Protein 1VPK (pdb70)

Radius of gyration: 24.63 Å; Cα contacts (8 Å, |Δi|>4): 925; chains: 1; bounding box: 56×62×60 Å

Solvent-accessible surface area: 17452 Å² total; per-residue (Å²): 188,5,140,2,22,0,64,11,112,30,1,70,53,10,0,29,7,0,15,107,0,22,17,76,151,69,79,106,87,24,4,23,0,0,4,4,33,0,50,118,49,59,1,47,0,4,0,6,30,91,58,1,4,0,62,0,47,4,83,29,85,113,41,62,28,112,14,84,14,0,0,36,1,94,62,0,40,156,5,2,119,99,15,78,61,150,73,0,97,3,34,66,117,74,124,16,0,13,0,32,1,56,112,39,71,58,147,18,105,38,57,94,7,126,132,6,49,120,20,68,60,7,126,103,51,43,77,11,106,5,70,8,82,42,0,51,64,0,0,51,25,0,23,33,0,2,4,148,76,134,172,66,144,51,16,14,0,0,33,0,12,1,72,132,64,54,0,56,0,0,0,12,21,52,126,14,6,0,10,0,45,44,144,15,153,8,80,96,118,18,53,8,3,0,9,10,72,0,0,89,0,0,37,16,2,8,88,52,31,147,46,108,50,1,39,0,54,32,31,43,106,58,0,1,1,14,16,133,30,5,60,0,7,0,139,34,23,132,27,157,14,53,86,11,106,195,50,26,39,158,108,82,80,1,38,0,32,2,25,45,121,49,0,75,67,0,0,92,110,0,37,109,22,1,78,118,50,48,86,26,0,57,0,26,2,71,97,100,29,0,84,0,9,3,119,7,134,132,154,24,125,34,75,24,106,9,135,8,135,19,100,45,111,91,24,69,0,2,0,33,4,48,34,0,15,27,2,0,129,42,5,125,37,147,61,0,24,0,17,1,43,69,36,112,20,20,0,36,0,19,7,55,132,87,106,23,16,34,2,1,0,59,24,59,123,75,153

Nearest PDB structures (foldseek):
  1vpk-assembly1_A-2  TM=1.003E+00  e=1.148E-76  Thermotoga maritima MSB8
  6fvl-assembly1_B  TM=9.306E-01  e=2.233E-39  Escherichia coli K-12
  6fvl-assembly2_D  TM=9.247E-01  e=2.158E-38  Escherichia coli K-12
  4n96-assembly1_A  TM=9.242E-01  e=9.287E-37  Escherichia coli K-12
  4n94-assembly1_A  TM=9.274E-01  e=2.015E-36  Escherichia coli K-12

Organism: Thermotoga maritima (strain ATCC 43589 / DSM 3109 / JCM 10099 / NBRC 100826 / MSB8) (NCBI:txid243274)

Structure (mmCIF, N/CA/C/O backbone):
data_1VPK
#
_entry.id   1VPK
#
_cell.length_a   91.702
_cell.length_b   91.702
_cell.length_c   111.463
_cell.angle_alpha   90.00
_cell.angle_beta   90.00
_cell.angle_gamma   90.00
#
_symmetry.space_group_name_H-M   'P 42 21 2'
#
loop_
_entity.id
_entity.type
_entity.pdbx_description
1 polymer 'DNA polymerase III, beta subunit'
2 water water
#
loop_
_atom_site.group_PDB
_atom_site.id
_atom_site.type_symbol
_atom_site.label_atom_id
_atom_site.label_alt_id
_atom_site.label_comp_id
_atom_site.label_asym_id
_atom_site.label_entity_id
_atom_site.label_seq_id
_atom_site.pdbx_PDB_ins_code
_atom_site.Cartn_x
_atom_site.Cartn_y
_atom_site.Cartn_z
_atom_site.occupancy
_atom_site.B_iso_or_equiv
_atom_site.auth_seq_id
_atom_site.auth_comp_id
_atom_site.auth_asym_id
_atom_site.auth_atom_id
_atom_site.pdbx_PDB_model_num
ATOM 1 N N . HIS A 1 12 ? 75.481 54.728 35.033 1.00 68.50 0 HIS A N 1
ATOM 2 C CA . HIS A 1 12 ? 76.166 53.395 34.966 1.00 68.30 0 HIS A CA 1
ATOM 3 C C . HIS A 1 12 ? 75.153 52.259 34.715 1.00 66.69 0 HIS A C 1
ATOM 4 O O . HIS A 1 12 ? 74.247 52.000 35.527 1.00 67.13 0 HIS A O 1
ATOM 11 N N . MET A 1 13 ? 75.257 51.690 33.523 1.00 64.02 1 MET A N 1
ATOM 12 C CA . MET A 1 13 ? 74.868 50.332 33.234 1.00 61.77 1 MET A CA 1
ATOM 13 C C . MET A 1 13 ? 75.811 49.877 32.135 1.00 58.68 1 MET A C 1
ATOM 14 O O . MET A 1 13 ? 75.955 50.542 31.107 1.00 56.85 1 MET A O 1
ATOM 19 N N . LYS A 1 14 ? 76.456 48.746 32.357 1.00 55.38 2 LYS A N 1
ATOM 20 C CA . LYS A 1 14 ? 77.303 48.120 31.362 1.00 54.58 2 LYS A CA 1
ATOM 21 C C . LYS A 1 14 ? 77.037 46.605 31.406 1.00 52.57 2 LYS A C 1
ATOM 22 O O . LYS A 1 14 ? 76.914 46.039 32.469 1.00 50.96 2 LYS A O 1
ATOM 28 N N . VAL A 1 15 ? 76.876 45.994 30.237 1.00 50.36 3 VAL A N 1
ATOM 29 C CA . VAL A 1 15 ? 76.751 44.563 30.123 1.00 49.58 3 VAL A CA 1
ATOM 30 C C . VAL A 1 15 ? 77.663 44.035 29.008 1.00 48.80 3 VAL A C 1
ATOM 31 O O . VAL A 1 15 ? 77.660 44.558 27.887 1.00 48.80 3 VAL A O 1
ATOM 35 N N . THR A 1 16 ? 78.428 43.008 29.318 1.00 48.24 4 THR A N 1
ATOM 36 C CA . THR A 1 16 ? 79.123 42.216 28.296 1.00 48.83 4 THR A CA 1
ATOM 37 C C . THR A 1 16 ? 78.485 40.838 28.215 1.00 48.70 4 THR A C 1
ATOM 38 O O . THR A 1 16 ? 78.362 40.136 29.220 1.00 47.16 4 THR A O 1
ATOM 42 N N . VAL A 1 17 ? 78.038 40.470 27.012 1.00 48.81 5 VAL A N 1
ATOM 43 C CA . VAL A 1 17 ? 77.310 39.200 26.802 1.00 49.07 5 VAL A CA 1
ATOM 44 C C . VAL A 1 17 ? 77.696 38.609 25.425 1.00 49.14 5 VAL A C 1
ATOM 45 O O . VAL A 1 17 ? 78.023 39.349 24.503 1.00 49.32 5 VAL A O 1
ATOM 49 N N . THR A 1 18 ? 77.651 37.299 25.270 1.00 48.48 6 THR A N 1
ATOM 50 C CA . THR A 1 18 ? 77.910 36.726 23.970 1.00 48.58 6 THR A CA 1
ATOM 51 C C . THR A 1 18 ? 76.735 37.082 23.123 1.00 49.15 6 THR A C 1
ATOM 52 O O . THR A 1 18 ? 75.609 37.217 23.617 1.00 48.75 6 THR A O 1
ATOM 56 N N . THR A 1 19 ? 77.007 37.264 21.834 1.00 48.35 7 THR A N 1
ATOM 57 C CA . THR A 1 19 ? 75.970 37.676 20.894 1.00 47.41 7 THR A CA 1
ATOM 58 C C . THR A 1 19 ? 74.905 36.584 20.725 1.00 47.35 7 THR A C 1
ATOM 59 O O . THR A 1 19 ? 73.718 36.852 20.655 1.00 45.95 7 THR A O 1
ATOM 63 N N . LEU A 1 20 ? 75.349 35.354 20.700 1.00 47.53 8 LEU A N 1
ATOM 64 C CA . LEU A 1 20 ? 74.457 34.198 20.632 1.00 49.15 8 LEU A CA 1
ATOM 65 C C . LEU A 1 20 ? 73.439 34.161 21.794 1.00 49.23 8 LEU A C 1
ATOM 66 O O . LEU A 1 20 ? 72.225 33.903 21.569 1.00 49.94 8 LEU A O 1
ATOM 71 N N . GLU A 1 21 ? 73.903 34.462 23.015 1.00 49.73 9 GLU A N 1
ATOM 72 C CA . GLU A 1 21 ? 73.011 34.539 24.199 1.00 49.46 9 GLU A CA 1
ATOM 73 C C . GLU A 1 21 ? 71.973 35.643 24.082 1.00 49.49 9 GLU A C 1
ATOM 74 O O . GLU A 1 21 ? 70.792 35.416 24.356 1.00 48.49 9 GLU A O 1
ATOM 80 N N . LEU A 1 22 ? 72.419 36.856 23.731 1.00 48.93 10 LEU A N 1
ATOM 81 C CA . LEU A 1 22 ? 71.528 37.958 23.572 1.00 49.17 10 LEU A CA 1
ATOM 82 C C . LEU A 1 22 ? 70.507 37.665 22.504 1.00 49.06 10 LEU A C 1
ATOM 83 O O . LEU A 1 22 ? 69.327 37.980 22.674 1.00 50.73 10 LEU A O 1
ATOM 88 N N . LYS A 1 23 ? 70.965 37.181 21.358 1.00 49.26 11 LYS A N 1
ATOM 89 C CA . LYS A 1 23 ? 70.084 36.805 20.251 1.00 50.74 11 LYS A CA 1
ATOM 90 C C . LYS A 1 23 ? 69.011 35.772 20.657 1.00 49.63 11 LYS A C 1
ATOM 91 O O . LYS A 1 23 ? 67.817 35.917 20.355 1.00 50.04 11 LYS A O 1
ATOM 97 N N . ASP A 1 24 ? 69.462 34.705 21.311 1.00 49.52 12 ASP A N 1
ATOM 98 C CA . ASP A 1 24 ? 68.586 33.633 21.822 1.00 49.58 12 ASP A CA 1
ATOM 99 C C . ASP A 1 24 ? 67.511 34.168 22.788 1.00 48.62 12 ASP A C 1
ATOM 100 O O . ASP A 1 24 ? 66.325 33.863 22.647 1.00 46.45 12 ASP A O 1
ATOM 109 N N . LYS A 1 25 ? 67.900 34.992 23.756 1.00 48.82 13 LYS A N 1
ATOM 110 C CA . LYS A 1 25 ? 66.914 35.523 24.727 1.00 49.16 13 LYS A CA 1
ATOM 111 C C . LYS A 1 25 ? 65.922 36.548 24.156 1.00 50.21 13 LYS A C 1
ATOM 112 O O . LYS A 1 25 ? 64.735 36.557 24.524 1.00 49.83 13 LYS A O 1
ATOM 118 N N . ILE A 1 26 ? 66.397 37.402 23.248 1.00 49.02 14 ILE A N 1
ATOM 119 C CA . ILE A 1 26 ? 65.515 38.309 22.516 1.00 50.35 14 ILE A CA 1
ATOM 120 C C . ILE A 1 26 ? 64.505 37.515 21.693 1.00 50.32 14 ILE A C 1
ATOM 121 O O . ILE A 1 26 ? 63.322 37.806 21.722 1.00 49.83 14 ILE A O 1
ATOM 126 N N . THR A 1 27 ? 64.996 36.535 20.932 1.00 50.69 15 THR A N 1
ATOM 127 C CA . THR A 1 27 ? 64.163 35.698 20.085 1.00 51.12 15 THR A CA 1
ATOM 128 C C . THR A 1 27 ? 63.105 34.981 20.891 1.00 51.53 15 THR A C 1
ATOM 129 O O . THR A 1 27 ? 61.926 34.934 20.502 1.00 50.99 15 THR A O 1
ATOM 133 N N . ILE A 1 28 ? 63.518 34.430 22.019 1.00 50.95 16 ILE A N 1
ATOM 134 C CA . ILE A 1 28 ? 62.604 33.695 22.866 1.00 52.69 16 ILE A CA 1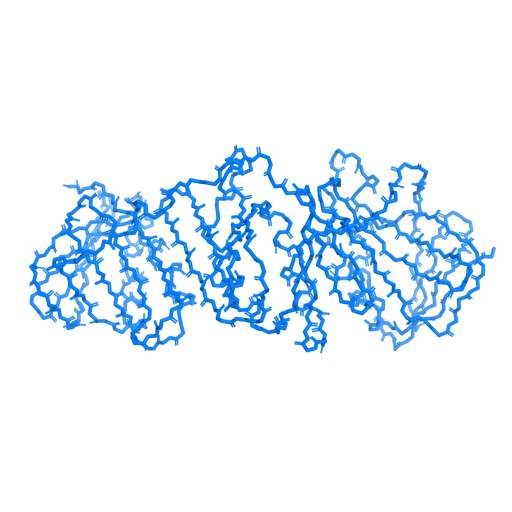
ATOM 135 C C . ILE A 1 28 ? 61.459 34.532 23.401 1.00 53.29 16 ILE A C 1
ATOM 136 O O . ILE A 1 28 ? 60.315 34.062 23.455 1.00 55.68 16 ILE A O 1
ATOM 141 N N . ALA A 1 29 ? 61.773 35.742 23.839 1.00 51.54 17 ALA A N 1
ATOM 142 C CA . ALA A 1 29 ? 60.780 36.695 24.335 1.00 51.02 17 ALA A CA 1
ATOM 143 C C . ALA A 1 29 ? 59.891 37.337 23.289 1.00 50.74 17 ALA A C 1
ATOM 144 O O . ALA A 1 29 ? 58.806 37.824 23.633 1.00 52.33 17 ALA A O 1
ATOM 146 N N . SER A 1 30 ? 60.314 37.310 22.028 1.00 49.81 18 SER A N 1
ATOM 147 C CA . SER A 1 30 ? 59.747 38.146 20.997 1.00 50.88 18 SER A CA 1
ATOM 148 C C . SER A 1 30 ? 58.279 37.904 20.694 1.00 50.45 18 SER A C 1
ATOM 149 O O . SER A 1 30 ? 57.609 38.838 20.330 1.00 48.82 18 SER A O 1
ATOM 152 N N . LYS A 1 31 ? 57.777 36.676 20.870 1.00 50.32 19 LYS A N 1
ATOM 153 C CA . LYS A 1 31 ? 56.406 36.411 20.475 1.00 49.95 19 LYS A CA 1
ATOM 154 C C . LYS A 1 31 ? 55.379 36.710 21.596 1.00 49.34 19 LYS A C 1
ATOM 155 O O . LYS A 1 31 ? 54.176 36.475 21.444 1.00 51.37 19 LYS A O 1
ATOM 161 N N . ALA A 1 32 ? 55.851 37.251 22.699 1.00 47.71 20 ALA A N 1
ATOM 162 C CA . ALA A 1 32 ? 55.000 37.753 23.771 1.00 47.95 20 ALA A CA 1
ATOM 163 C C . ALA A 1 32 ? 54.787 39.287 23.617 1.00 48.34 20 ALA A C 1
ATOM 164 O O . ALA A 1 32 ? 54.027 39.885 24.363 1.00 48.71 20 ALA A O 1
ATOM 166 N N . LEU A 1 33 ? 55.430 39.921 22.652 1.00 48.24 21 LEU A N 1
ATOM 167 C CA . LEU A 1 33 ? 55.234 41.383 22.452 1.00 48.71 21 LEU A CA 1
ATOM 168 C C . LEU A 1 33 ? 53.806 41.687 21.984 1.00 49.97 21 LEU A C 1
ATOM 169 O O . LEU A 1 33 ? 53.220 40.880 21.246 1.00 49.91 21 LEU A O 1
ATOM 174 N N . ALA A 1 34 ? 53.266 42.856 22.389 1.00 50.22 22 ALA A N 1
ATOM 175 C CA . ALA A 1 34 ? 52.009 43.374 21.833 1.00 52.26 22 ALA A CA 1
ATOM 176 C C . ALA A 1 34 ? 52.233 44.009 20.461 1.00 55.50 22 ALA A C 1
ATOM 177 O O . ALA A 1 34 ? 53.344 44.332 20.098 1.00 56.49 22 ALA A O 1
ATOM 179 N N . LYS A 1 35 ? 51.171 44.226 19.704 1.00 60.40 23 LYS A N 1
ATOM 180 C CA . LYS A 1 35 ? 51.268 45.021 18.452 1.00 63.80 23 LYS A CA 1
ATOM 181 C C . LYS A 1 35 ? 51.448 46.547 18.724 1.00 65.33 23 LYS A C 1
ATOM 182 O O . LYS A 1 35 ? 50.921 47.076 19.710 1.00 65.78 23 LYS A O 1
ATOM 185 N N . LYS A 1 36 ? 52.215 47.229 17.867 1.00 67.68 24 LYS A N 1
ATOM 186 C CA . LYS A 1 36 ? 52.206 48.722 17.745 1.00 69.30 24 LYS A CA 1
ATOM 187 C C . LYS A 1 36 ? 51.110 49.536 18.446 1.00 71.03 24 LYS A C 1
ATOM 188 O O . LYS A 1 36 ? 51.374 50.658 18.911 1.00 72.08 24 LYS A O 1
ATOM 194 N N . SER A 1 37 ? 49.872 49.030 18.428 1.00 71.89 25 SER A N 1
ATOM 195 C CA . SER A 1 37 ? 48.731 49.747 18.982 1.00 71.97 25 SER A CA 1
ATOM 196 C C . SER A 1 37 ? 48.299 49.084 20.275 1.00 72.05 25 SER A C 1
ATOM 197 O O . SER A 1 37 ? 48.424 47.861 20.433 1.00 72.13 25 SER A O 1
ATOM 200 N N . VAL A 1 38 ? 47.742 49.903 21.167 1.00 71.72 26 VAL A N 1
ATOM 201 C CA . VAL A 1 38 ? 47.435 49.498 22.535 1.00 71.24 26 VAL A CA 1
ATOM 202 C C . VAL A 1 38 ? 48.777 49.286 23.251 1.00 70.67 26 VAL A C 1
ATOM 203 O O . VAL A 1 38 ? 49.372 48.213 23.205 1.00 69.58 26 VAL A O 1
ATOM 205 N N . LYS A 1 39 ? 49.254 50.374 23.861 1.00 69.39 27 LYS A N 1
ATOM 206 C CA . LYS A 1 39 ? 50.533 50.389 24.546 1.00 67.71 27 LYS A CA 1
ATOM 207 C C . LYS A 1 39 ? 51.660 50.015 23.561 1.00 64.96 27 LYS A C 1
ATOM 208 O O . LYS A 1 39 ? 52.053 48.836 23.429 1.00 65.60 27 LYS A O 1
ATOM 214 N N . PRO A 1 40 ? 52.141 51.019 22.800 1.00 60.84 28 PRO A N 1
ATOM 215 C CA . PRO A 1 40 ? 53.412 50.962 22.089 1.00 58.20 28 PRO A CA 1
ATOM 216 C C . PRO A 1 40 ? 54.559 50.490 23.008 1.00 54.68 28 PRO A C 1
ATOM 217 O O . PRO A 1 40 ? 55.476 49.828 22.574 1.00 54.37 28 PRO A O 1
ATOM 221 N N . ILE A 1 41 ? 54.482 50.855 24.273 1.00 51.68 29 ILE A N 1
ATOM 222 C CA . ILE A 1 41 ? 55.355 50.356 25.305 1.00 52.06 29 ILE A CA 1
ATOM 223 C C . ILE A 1 41 ? 55.408 48.826 25.382 1.00 50.42 29 ILE A C 1
ATOM 224 O O . ILE A 1 41 ? 56.486 48.239 25.547 1.00 50.91 29 ILE A O 1
ATOM 229 N N . LEU A 1 42 ? 54.241 48.182 25.231 1.00 47.76 30 LEU A N 1
ATOM 230 C CA . LEU A 1 42 ? 54.167 46.731 25.210 1.00 46.59 30 LEU A CA 1
ATOM 231 C C . LEU A 1 42 ? 54.588 46.084 23.885 1.00 46.15 30 LEU A C 1
ATOM 232 O O . LEU A 1 42 ? 54.705 44.851 23.820 1.00 44.51 30 LEU A O 1
ATOM 237 N N . ALA A 1 43 ? 54.893 46.899 22.879 1.00 45.51 31 ALA A N 1
ATOM 238 C CA . ALA A 1 43 ? 55.488 46.410 21.650 1.00 46.73 31 ALA A CA 1
ATOM 239 C C . ALA A 1 43 ? 57.012 46.471 21.767 1.00 49.00 31 ALA A C 1
ATOM 240 O O . ALA A 1 43 ? 57.748 46.170 20.788 1.00 51.38 31 ALA A O 1
ATOM 242 N N . GLY A 1 44 ? 57.506 46.850 22.967 1.00 48.27 32 GLY A N 1
ATOM 243 C CA . GLY A 1 44 ? 58.923 46.829 23.277 1.00 48.01 32 GLY A CA 1
ATOM 244 C C . GLY A 1 44 ? 59.326 45.799 24.329 1.00 47.39 32 GLY A C 1
ATOM 245 O O . GLY A 1 44 ? 58.465 45.282 25.081 1.00 46.38 32 GLY A O 1
ATOM 246 N N . PHE A 1 45 ? 60.642 45.495 24.365 1.00 47.66 33 PHE A N 1
ATOM 247 C CA . PHE A 1 45 ? 61.242 44.661 25.402 1.00 47.35 33 PHE A CA 1
ATOM 248 C C . PHE A 1 45 ? 61.599 45.502 26.598 1.00 47.29 33 PHE A C 1
ATOM 249 O O . PHE A 1 45 ? 62.229 46.575 26.463 1.00 48.35 33 PHE A O 1
ATOM 257 N N . LEU A 1 46 ? 61.268 45.009 27.775 1.00 47.40 34 LEU A N 1
ATOM 258 C CA . LEU A 1 46 ? 61.873 45.533 28.995 1.00 47.40 34 LEU A CA 1
ATOM 259 C C . LEU A 1 46 ? 63.291 44.973 29.150 1.00 46.86 34 LEU A C 1
ATOM 260 O O . LEU A 1 46 ? 63.468 43.767 29.163 1.00 47.25 34 LEU A O 1
ATOM 265 N N . PHE A 1 47 ? 64.288 45.859 29.284 1.00 47.92 35 PHE A N 1
ATOM 266 C CA . PHE A 1 47 ? 65.643 45.484 29.696 1.00 46.75 35 PHE A CA 1
ATOM 267 C C . PHE A 1 47 ? 65.765 45.982 31.130 1.00 47.58 35 PHE A C 1
ATOM 268 O O . PHE A 1 47 ? 65.553 47.166 31.412 1.00 46.77 35 PHE A O 1
ATOM 276 N N . GLU A 1 48 ? 66.111 45.075 32.041 1.00 47.21 36 GLU A N 1
ATOM 277 C CA . GLU A 1 48 ? 66.318 45.431 33.416 1.00 48.51 36 GLU A CA 1
ATOM 278 C C . GLU A 1 48 ? 67.631 44.857 33.941 1.00 48.70 36 GLU A C 1
ATOM 279 O O . GLU A 1 48 ? 67.868 43.663 33.842 1.00 48.32 36 GLU A O 1
ATOM 285 N N . VAL A 1 49 ? 68.467 45.727 34.489 1.00 48.63 37 VAL A N 1
ATOM 286 C CA . VAL A 1 49 ? 69.712 45.360 35.133 1.00 48.49 37 VAL A CA 1
ATOM 287 C C . VAL A 1 49 ? 69.621 45.801 36.594 1.00 48.90 37 VAL A C 1
ATOM 288 O O . VAL A 1 49 ? 69.380 46.978 36.870 1.00 48.13 37 VAL A O 1
ATOM 292 N N . LYS A 1 50 ? 69.767 44.838 37.508 1.00 49.82 38 LYS A N 1
ATOM 293 C CA . LYS A 1 50 ? 69.692 45.085 38.962 1.00 50.90 38 LYS A CA 1
ATOM 294 C C . LYS A 1 50 ? 70.533 44.028 39.698 1.00 51.01 38 LYS A C 1
ATOM 295 O O . LYS A 1 50 ? 70.366 42.838 39.467 1.00 51.25 38 LYS A O 1
ATOM 299 N N . ASP A 1 51 ? 71.437 44.465 40.559 1.00 51.44 39 ASP A N 1
ATOM 300 C CA . ASP A 1 51 ? 72.126 43.529 41.455 1.00 52.22 39 ASP A CA 1
ATOM 301 C C . ASP A 1 51 ? 72.741 42.401 40.624 1.00 51.52 39 ASP A C 1
ATOM 302 O O . ASP A 1 51 ? 72.519 41.242 40.906 1.00 51.64 39 ASP A O 1
ATOM 307 N N . GLY A 1 52 ? 73.439 42.747 39.546 1.00 50.34 40 GLY A N 1
ATOM 308 C CA . GLY A 1 52 ? 74.216 41.761 38.809 1.00 50.09 40 GLY A CA 1
ATOM 309 C C . GLY A 1 52 ? 73.400 40.718 38.066 1.00 49.47 40 GLY A C 1
ATOM 310 O O . GLY A 1 52 ? 73.921 39.677 37.692 1.00 48.82 40 GLY A O 1
ATOM 311 N N . ASN A 1 53 ? 72.130 41.044 37.837 1.00 49.17 41 ASN A N 1
ATOM 312 C CA . ASN A 1 53 ? 71.209 40.266 37.037 1.00 48.13 41 ASN A CA 1
ATOM 313 C C . ASN A 1 53 ? 70.703 41.163 35.893 1.00 47.09 41 ASN A C 1
ATOM 314 O O . ASN A 1 53 ? 70.564 42.396 36.056 1.00 47.02 41 ASN A O 1
ATOM 319 N N . PHE A 1 54 ? 70.571 40.565 34.724 1.00 45.49 42 PHE A N 1
ATOM 320 C CA . PHE A 1 54 ? 70.102 41.224 33.522 1.00 45.69 42 PHE A CA 1
ATOM 321 C C . PHE A 1 54 ? 68.930 40.379 33.037 1.00 47.37 42 PHE A C 1
ATOM 322 O O . PHE A 1 54 ? 69.08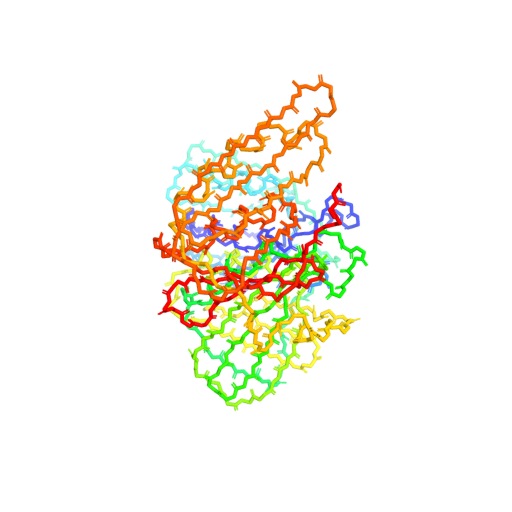5 39.163 32.775 1.00 48.44 42 PHE A O 1
ATOM 330 N N . TYR A 1 55 ? 67.746 40.984 33.025 1.00 48.44 43 TYR A N 1
ATOM 331 C CA . TYR A 1 55 ? 66.514 40.356 32.495 1.00 48.99 43 TYR A CA 1
ATOM 332 C C . TYR A 1 55 ? 66.011 41.117 31.249 1.00 48.76 43 TYR A C 1
ATOM 333 O O . TYR A 1 55 ? 66.061 42.382 31.178 1.00 47.98 43 TYR A O 1
ATOM 342 N N . ILE A 1 56 ? 65.539 40.338 30.287 1.00 48.82 44 ILE A N 1
ATOM 343 C CA . ILE A 1 56 ? 64.768 40.852 29.151 1.00 48.74 44 ILE A CA 1
ATOM 344 C C . ILE A 1 56 ? 63.330 40.295 29.274 1.00 49.30 44 ILE A C 1
ATOM 345 O O . ILE A 1 56 ? 63.152 39.063 29.434 1.00 49.02 44 ILE A O 1
ATOM 350 N N . CYS A 1 57 ? 62.337 41.197 29.235 1.00 48.59 45 CYS A N 1
ATOM 351 C CA . CYS A 1 57 ? 60.913 40.806 29.338 1.00 48.69 45 CYS A CA 1
ATOM 352 C C . CYS A 1 57 ? 60.064 41.298 28.161 1.00 47.99 45 CYS A C 1
ATOM 353 O O . CYS A 1 57 ? 60.389 42.301 27.494 1.00 47.07 45 CYS A O 1
ATOM 356 N N . ALA A 1 58 ? 58.965 40.603 27.930 1.00 46.28 46 ALA A N 1
ATOM 357 C CA . ALA A 1 58 ? 57.957 41.072 26.964 1.00 46.19 46 ALA A CA 1
ATOM 358 C C . ALA A 1 58 ? 56.605 40.601 27.474 1.00 45.83 46 ALA A C 1
ATOM 359 O O . ALA A 1 58 ? 56.500 39.518 28.088 1.00 45.49 46 ALA A O 1
ATOM 361 N N . THR A 1 59 ? 55.580 41.412 27.255 1.00 45.10 47 THR A N 1
ATOM 362 C CA . THR A 1 59 ? 54.228 40.998 27.544 1.00 43.66 47 THR A CA 1
ATOM 363 C C . THR A 1 59 ? 53.250 41.751 26.661 1.00 44.08 47 THR A C 1
ATOM 364 O O . THR A 1 59 ? 53.500 42.894 26.265 1.00 44.69 47 THR A O 1
ATOM 368 N N . ASP A 1 60 ? 52.118 41.122 26.437 1.00 42.21 48 ASP A N 1
ATOM 369 C CA . ASP A 1 60 ? 50.917 41.778 25.943 1.00 42.56 48 ASP A CA 1
ATOM 370 C C . ASP A 1 60 ? 49.788 41.751 26.950 1.00 41.05 48 ASP A C 1
ATOM 371 O O . ASP A 1 60 ? 48.655 41.941 26.595 1.00 41.60 48 ASP A O 1
ATOM 376 N N . LEU A 1 61 ? 50.093 41.527 28.211 1.00 42.15 49 LEU A N 1
ATOM 377 C CA . LEU A 1 61 ? 49.104 41.439 29.290 1.00 42.76 49 LEU A CA 1
ATOM 378 C C . LEU A 1 61 ? 48.327 40.116 29.374 1.00 43.89 49 LEU A C 1
ATOM 379 O O . LEU A 1 61 ? 47.637 39.853 30.376 1.00 43.02 49 LEU A O 1
ATOM 384 N N . GLU A 1 62 ? 48.424 39.273 28.352 1.00 44.28 50 GLU A N 1
ATOM 385 C CA . GLU A 1 62 ? 47.868 37.909 28.441 1.00 45.48 50 GLU A CA 1
ATOM 386 C C . GLU A 1 62 ? 49.009 36.892 28.567 1.00 46.01 50 GLU A C 1
ATOM 387 O O . GLU A 1 62 ? 48.892 35.967 29.365 1.00 45.71 50 GLU A O 1
ATOM 393 N N . THR A 1 63 ? 50.088 37.067 27.786 1.00 45.38 51 THR A N 1
ATOM 394 C CA . THR A 1 63 ? 51.322 36.275 27.911 1.00 46.43 51 THR A CA 1
ATOM 395 C C . THR A 1 63 ? 52.464 37.206 28.411 1.00 46.53 51 THR A C 1
ATOM 396 O O . THR A 1 63 ? 52.580 38.344 27.945 1.00 47.06 51 THR A O 1
ATOM 400 N N . GLY A 1 64 ? 53.272 36.745 29.350 1.00 46.42 52 GLY A N 1
ATOM 401 C CA . GLY A 1 64 ? 54.452 37.454 29.836 1.00 46.65 52 GLY A CA 1
ATOM 402 C C . GLY A 1 64 ? 55.642 36.528 29.866 1.00 47.71 52 GLY A C 1
ATOM 403 O O . GLY A 1 64 ? 55.518 35.313 30.207 1.00 48.90 52 GLY A O 1
ATOM 404 N N . VAL A 1 65 ? 56.800 37.048 29.475 1.00 47.32 53 VAL A N 1
ATOM 405 C CA . VAL A 1 65 ? 58.024 36.269 29.448 1.00 48.11 53 VAL A CA 1
ATOM 406 C C . VAL A 1 65 ? 59.074 37.049 30.182 1.00 48.84 53 VAL A C 1
ATOM 407 O O . VAL A 1 65 ? 59.240 38.243 29.909 1.00 47.57 53 VAL A O 1
ATOM 411 N N . LYS A 1 66 ? 59.763 36.392 31.111 1.00 48.85 54 LYS A N 1
ATOM 412 C CA . LYS A 1 66 ? 60.890 36.977 31.836 1.00 48.90 54 LYS A CA 1
ATOM 413 C C . LYS A 1 66 ? 62.074 36.033 31.580 1.00 49.12 54 LYS A C 1
ATOM 414 O O . LYS A 1 66 ? 62.086 34.888 32.055 1.00 46.62 54 LYS A O 1
ATOM 420 N N . ALA A 1 67 ? 63.026 36.514 30.776 1.00 48.22 55 ALA A N 1
ATOM 421 C CA . ALA A 1 67 ? 64.208 35.780 30.389 1.00 47.98 55 ALA A CA 1
ATOM 422 C C . ALA A 1 67 ? 65.418 36.310 31.155 1.00 48.27 55 ALA A C 1
ATOM 423 O O . ALA A 1 67 ? 65.749 37.532 31.122 1.00 46.19 55 ALA A O 1
ATOM 425 N N . THR A 1 68 ? 66.089 35.407 31.864 1.00 47.07 56 THR A N 1
ATOM 426 C CA . THR A 1 68 ? 67.335 35.749 32.534 1.00 48.23 56 THR A CA 1
ATOM 427 C C . THR A 1 68 ? 68.486 35.595 31.510 1.00 49.01 56 THR A C 1
ATOM 428 O O . THR A 1 68 ? 68.621 34.550 30.867 1.00 48.42 56 THR A O 1
ATOM 432 N N . VAL A 1 69 ? 69.248 36.680 31.314 1.00 48.12 57 VAL A N 1
ATOM 433 C CA . VAL A 1 69 ? 70.335 36.697 30.348 1.00 48.24 57 VAL A CA 1
ATOM 434 C C . VAL A 1 69 ? 71.626 36.318 31.089 1.00 49.17 57 VAL A C 1
ATOM 435 O O . VAL A 1 69 ? 71.983 36.896 32.133 1.00 49.90 57 VAL A O 1
ATOM 439 N N . ASN A 1 70 ? 72.285 35.301 30.591 1.00 49.34 58 ASN A N 1
ATOM 440 C CA . ASN A 1 70 ? 73.569 34.873 31.168 1.00 50.14 58 ASN A CA 1
ATOM 441 C C . ASN A 1 70 ? 74.703 35.647 30.531 1.00 51.02 58 ASN A C 1
ATOM 442 O O . ASN A 1 70 ? 75.145 35.311 29.451 1.00 51.63 58 ASN A O 1
ATOM 447 N N . ALA A 1 71 ? 75.117 36.719 31.198 1.00 52.15 59 ALA A N 1
ATOM 448 C CA . ALA A 1 71 ? 76.203 37.609 30.733 1.00 52.86 59 ALA A CA 1
ATOM 449 C C . ALA A 1 71 ? 77.500 37.350 31.471 1.00 53.51 59 ALA A C 1
ATOM 450 O O . ALA A 1 71 ? 77.527 36.730 32.517 1.00 54.48 59 ALA A O 1
ATOM 452 N N . ALA A 1 72 ? 78.583 37.858 30.904 1.00 54.16 60 ALA A N 1
ATOM 453 C CA . ALA A 1 72 ? 79.904 37.725 31.457 1.00 54.27 60 ALA A CA 1
ATOM 454 C C . ALA A 1 72 ? 80.194 38.841 32.454 1.00 53.84 60 ALA A C 1
ATOM 455 O O . ALA A 1 72 ? 80.879 38.618 33.431 1.00 52.97 60 ALA A O 1
ATOM 457 N N . GLU A 1 73 ? 79.732 40.045 32.145 1.00 52.00 61 GLU A N 1
ATOM 458 C CA . GLU A 1 73 ? 79.912 41.228 32.984 1.00 52.78 61 GLU A CA 1
ATOM 459 C C . GLU A 1 73 ? 78.585 41.994 33.030 1.00 51.26 61 GLU A C 1
ATOM 460 O O . GLU A 1 73 ? 77.959 42.235 32.002 1.00 49.80 61 GLU A O 1
ATOM 466 N N . ILE A 1 74 ? 78.150 42.336 34.231 1.00 51.08 62 ILE A N 1
ATOM 467 C CA . ILE A 1 74 ? 76.949 43.131 34.441 1.00 51.70 62 ILE A CA 1
ATOM 468 C C . ILE A 1 74 ? 77.241 44.096 35.569 1.00 52.61 62 ILE A C 1
ATOM 469 O O . ILE A 1 74 ? 77.502 43.675 36.692 1.00 54.19 62 ILE A O 1
ATOM 474 N N . SER A 1 75 ? 77.279 45.380 35.265 1.00 52.77 63 SER A N 1
ATOM 475 C CA . SER A 1 75 ? 77.402 46.390 36.309 1.00 52.97 63 SER A CA 1
ATOM 476 C C . SER A 1 75 ? 76.319 47.463 36.142 1.00 52.66 63 SER A C 1
ATOM 477 O O . SER A 1 75 ? 75.735 47.633 35.057 1.00 51.54 63 SER A O 1
ATOM 480 N N . GLY A 1 76 ? 76.049 48.157 37.238 1.00 52.33 64 GLY A N 1
ATOM 481 C CA . GLY A 1 76 ? 75.046 49.200 37.287 1.00 52.90 64 GLY A CA 1
ATOM 482 C C . GLY A 1 76 ? 73.608 48.739 37.454 1.00 53.17 64 GLY A C 1
ATOM 483 O O . GLY A 1 76 ? 73.323 47.576 37.771 1.00 53.63 64 GLY A O 1
ATOM 484 N N . GLU A 1 77 ? 72.698 49.685 37.244 1.00 53.25 65 GLU A N 1
ATOM 485 C CA . GLU A 1 77 ? 71.281 49.495 37.426 1.00 53.72 65 GLU A CA 1
ATOM 486 C C . GLU A 1 77 ? 70.557 50.282 36.355 1.00 52.86 65 GLU A C 1
ATOM 487 O O . GLU A 1 77 ? 70.828 51.460 36.155 1.00 53.28 65 GLU A O 1
ATOM 493 N N . ALA A 1 78 ? 69.623 49.641 35.675 1.00 52.10 66 ALA A N 1
ATOM 494 C CA . ALA A 1 78 ? 68.779 50.330 34.698 1.00 51.38 66 ALA A CA 1
ATOM 495 C C . ALA A 1 78 ? 67.467 49.541 34.523 1.00 49.87 66 ALA A C 1
ATOM 496 O O . ALA A 1 78 ? 67.407 48.344 34.826 1.00 48.19 66 ALA A O 1
ATOM 498 N N . ARG A 1 79 ? 66.407 50.229 34.091 1.00 48.32 67 ARG A N 1
ATOM 499 C CA . ARG A 1 79 ? 65.117 49.576 33.749 1.00 48.59 67 ARG A CA 1
ATOM 500 C C . ARG A 1 79 ? 64.531 50.478 32.653 1.00 47.62 67 ARG A C 1
ATOM 501 O O . ARG A 1 79 ? 64.271 51.646 32.909 1.00 46.63 67 ARG A O 1
ATOM 509 N N . PHE A 1 80 ? 64.378 49.964 31.437 1.00 47.55 68 PHE A N 1
ATOM 510 C CA . PHE A 1 80 ? 63.891 50.775 30.303 1.00 46.69 68 PHE A CA 1
ATOM 511 C C . PHE A 1 80 ? 63.312 49.832 29.269 1.00 46.88 68 PHE A C 1
ATOM 512 O O . PHE A 1 80 ? 63.482 48.606 29.345 1.00 46.13 68 PHE A O 1
ATOM 520 N N . VAL A 1 81 ? 62.626 50.408 28.284 1.00 46.74 69 VAL A N 1
ATOM 521 C CA . VAL A 1 81 ? 62.022 49.625 27.222 1.00 46.83 69 VAL A CA 1
ATOM 522 C C . VAL A 1 81 ? 62.688 50.054 25.910 1.00 47.16 69 VAL A C 1
ATOM 523 O O . VAL A 1 81 ? 63.018 51.245 25.728 1.00 47.20 69 VAL A O 1
ATOM 527 N N . VAL A 1 82 ? 62.920 49.084 25.045 1.00 47.29 70 VAL A N 1
ATOM 528 C CA . VAL A 1 82 ? 63.403 49.342 23.702 1.00 48.44 70 VAL A CA 1
ATOM 529 C C . VAL A 1 82 ? 62.458 48.749 22.628 1.00 48.77 70 VAL A C 1
ATOM 530 O O . VAL A 1 82 ? 61.879 47.675 22.828 1.00 47.26 70 VAL A O 1
ATOM 534 N N . PRO A 1 83 ? 62.380 49.395 21.457 1.00 49.89 71 PRO A N 1
ATOM 535 C CA . PRO A 1 83 ? 61.366 48.978 20.487 1.00 50.20 71 PRO A CA 1
ATOM 536 C C . PRO A 1 83 ? 61.637 47.558 19.996 1.00 50.32 71 PRO A C 1
ATOM 537 O O . PRO A 1 83 ? 62.783 47.217 19.710 1.00 49.20 71 PRO A O 1
ATOM 541 N N . GLY A 1 84 ? 60.587 46.746 19.924 1.00 49.32 72 GLY A N 1
ATOM 542 C CA . GLY A 1 84 ? 60.733 45.322 19.698 1.00 50.26 72 GLY A CA 1
ATOM 543 C C . GLY A 1 84 ? 61.215 44.943 18.318 1.00 50.52 72 GLY A C 1
ATOM 544 O O . GLY A 1 84 ? 62.095 44.054 18.170 1.00 50.39 72 GLY A O 1
ATOM 545 N N A ASP A 1 85 ? 60.611 45.614 17.336 0.50 50.07 73 ASP A N 1
ATOM 546 N N B ASP A 1 85 ? 60.685 45.593 17.290 0.50 50.48 73 ASP A N 1
ATOM 547 C CA A ASP A 1 85 ? 60.894 45.442 15.913 0.50 51.08 73 ASP A CA 1
ATOM 548 C CA B ASP A 1 85 ? 61.051 45.240 15.915 0.50 51.65 73 ASP A CA 1
ATOM 549 C C B ASP A 1 85 ? 62.522 45.514 15.639 0.50 50.96 73 ASP A C 1
ATOM 550 C C C ASP A 1 85 ? 62.491 45.530 15.630 0.50 50.23 73 ASP A C 1
ATOM 551 O O B ASP A 1 85 ? 63.239 44.631 15.186 0.50 50.48 73 ASP A O 1
ATOM 552 O O C ASP A 1 85 ? 63.177 44.626 15.171 0.50 49.51 73 ASP A O 1
ATOM 561 N N . VAL A 1 86 ? 62.960 46.747 15.896 1.00 51.35 74 VAL A N 1
ATOM 562 C CA . VAL A 1 86 ? 64.343 47.141 15.657 1.00 52.20 74 VAL A CA 1
ATOM 563 C C . VAL A 1 86 ? 65.380 46.265 16.403 1.00 50.88 74 VAL A C 1
ATOM 564 O O . VAL A 1 86 ? 66.388 45.891 15.820 1.00 50.61 74 VAL A O 1
ATOM 568 N N . ILE A 1 87 ? 65.125 45.961 17.678 1.00 50.67 75 ILE A N 1
ATOM 569 C CA . ILE A 1 87 ? 66.031 45.163 18.516 1.00 50.44 75 ILE A CA 1
ATOM 570 C C . ILE A 1 87 ? 66.114 43.729 18.016 1.00 50.61 75 ILE A C 1
ATOM 571 O O . ILE A 1 87 ? 67.194 43.140 17.963 1.00 49.10 75 ILE A O 1
ATOM 576 N N . GLN A 1 88 ? 64.973 43.168 17.602 1.00 51.21 76 GLN A N 1
ATOM 577 C CA . GLN A 1 88 ? 64.953 41.866 16.992 1.00 51.20 76 GLN A CA 1
ATOM 578 C C . GLN A 1 88 ? 65.788 41.824 15.714 1.00 52.19 76 GLN A C 1
ATOM 579 O O . GLN A 1 88 ? 66.605 40.927 15.552 1.00 52.81 76 GLN A O 1
ATOM 585 N N . LYS A 1 89 ? 65.554 42.759 14.800 1.00 51.98 77 LYS A N 1
ATOM 586 C CA . LYS A 1 89 ? 66.345 42.848 13.552 1.00 53.20 77 LYS A CA 1
ATOM 587 C C . LYS A 1 89 ? 67.838 43.054 13.824 1.00 53.32 77 LYS A C 1
ATOM 588 O O . LYS A 1 89 ? 68.695 42.447 13.179 1.00 51.92 77 LYS A O 1
ATOM 594 N N . MET A 1 90 ? 68.123 43.891 14.816 1.00 53.53 78 MET A N 1
ATOM 595 C CA . MET A 1 90 ? 69.460 44.262 15.132 1.00 54.85 78 MET A CA 1
ATOM 596 C C . MET A 1 90 ? 70.285 43.082 15.616 1.00 53.64 78 MET A C 1
ATOM 597 O O . MET A 1 90 ? 71.451 42.882 15.151 1.00 52.21 78 MET A O 1
ATOM 602 N N . VAL A 1 91 ? 69.723 42.316 16.564 1.00 52.56 79 VAL A N 1
ATOM 603 C CA . VAL A 1 91 ? 70.509 41.253 17.194 1.00 53.72 79 VAL A CA 1
ATOM 604 C C . VAL A 1 91 ? 70.873 40.163 16.232 1.00 53.81 79 VAL A C 1
ATOM 605 O O . VAL A 1 91 ? 71.921 39.516 16.424 1.00 54.85 79 VAL A O 1
ATOM 609 N N . LYS A 1 92 ? 70.013 39.944 15.235 1.00 53.99 80 LYS A N 1
ATOM 610 C CA . LYS A 1 92 ? 70.256 38.920 14.207 1.00 54.78 80 LYS A CA 1
ATOM 611 C C . LYS A 1 92 ? 71.399 39.261 13.259 1.00 52.28 80 LYS A C 1
ATOM 612 O O . LYS A 1 92 ? 71.882 38.394 12.548 1.00 52.11 80 LYS A O 1
ATOM 618 N N . VAL A 1 93 ? 71.862 40.509 13.264 1.00 51.22 81 VAL A N 1
ATOM 619 C CA . VAL A 1 93 ? 72.984 40.905 12.402 1.00 49.24 81 VAL A CA 1
ATOM 620 C C . VAL A 1 93 ? 74.257 41.395 13.125 1.00 48.03 81 VAL A C 1
ATOM 621 O O . VAL A 1 93 ? 75.219 41.775 12.459 1.00 47.26 81 VAL A O 1
ATOM 625 N N . LEU A 1 94 ? 74.277 41.412 14.458 1.00 46.22 82 LEU A N 1
ATOM 626 C CA . LEU A 1 94 ? 75.501 41.773 15.176 1.00 46.02 82 LEU A CA 1
ATOM 627 C C . LEU A 1 94 ? 76.593 40.801 14.697 1.00 45.30 82 LEU A C 1
ATOM 628 O O . LEU A 1 94 ? 76.349 39.626 14.640 1.00 42.98 82 LEU A O 1
ATOM 633 N N . PRO A 1 95 ? 77.740 41.317 14.268 1.00 45.10 83 PRO A N 1
ATOM 634 C CA . PRO A 1 95 ? 78.710 40.491 13.586 1.00 46.20 83 PRO A CA 1
ATOM 635 C C . PRO A 1 95 ? 79.726 39.721 14.436 1.00 47.43 83 PRO A C 1
ATOM 636 O O . PRO A 1 95 ? 80.370 38.814 13.890 1.00 47.12 83 PRO A O 1
ATOM 640 N N . ASP A 1 96 ? 79.898 40.089 15.716 1.00 47.73 84 ASP A N 1
ATOM 641 C CA . ASP A 1 96 ? 80.994 39.529 16.551 1.00 48.83 84 ASP A CA 1
ATOM 642 C C . ASP A 1 96 ? 80.459 38.557 17.629 1.00 47.64 84 ASP A C 1
ATOM 643 O O . ASP A 1 96 ? 79.292 38.597 17.952 1.00 45.96 84 ASP A O 1
ATOM 648 N N . GLU A 1 97 ? 81.331 37.659 18.127 1.00 47.77 85 GLU A N 1
ATOM 649 C CA . GLU A 1 97 ? 80.992 36.675 19.195 1.00 48.73 85 GLU A CA 1
ATOM 650 C C . GLU A 1 97 ? 80.517 37.370 20.481 1.00 48.48 85 GLU A C 1
ATOM 651 O O . GLU A 1 97 ? 79.708 36.810 21.236 1.00 47.17 85 GLU A O 1
ATOM 657 N N . ILE A 1 98 ? 81.003 38.609 20.730 1.00 48.77 86 ILE A N 1
ATOM 658 C CA . ILE A 1 98 ? 80.688 39.383 21.927 1.00 48.44 86 ILE A CA 1
ATOM 659 C C . ILE A 1 98 ? 79.980 40.673 21.575 1.00 48.14 86 ILE A C 1
ATOM 660 O O . ILE A 1 98 ? 80.246 41.323 20.533 1.00 47.52 86 ILE A O 1
ATOM 665 N N . THR A 1 99 ? 79.046 41.034 22.452 1.00 48.48 87 THR A N 1
ATOM 666 C CA . THR A 1 99 ? 78.264 42.251 22.363 1.00 48.39 87 THR A CA 1
ATOM 667 C C . THR A 1 99 ? 78.357 42.985 23.689 1.00 48.73 87 THR A C 1
ATOM 668 O O . THR A 1 99 ? 78.343 42.357 24.754 1.00 47.61 87 THR A O 1
ATOM 672 N N . GLU A 1 100 ? 78.530 44.308 23.605 1.00 49.64 88 GLU A N 1
ATOM 673 C CA . GLU A 1 100 ? 78.631 45.177 24.767 1.00 51.29 88 GLU A CA 1
ATOM 674 C C . GLU A 1 100 ? 77.421 46.156 24.745 1.00 50.60 88 GLU A C 1
ATOM 675 O O . GLU A 1 100 ? 77.128 46.759 23.711 1.00 49.95 88 GLU A O 1
ATOM 681 N N . LEU A 1 101 ? 76.723 46.264 25.871 1.00 49.63 89 LEU A N 1
ATOM 682 C CA . LEU A 1 101 ? 75.588 47.163 26.032 1.00 49.89 89 LEU A CA 1
ATOM 683 C C . LEU A 1 101 ? 75.910 48.226 27.073 1.00 51.02 89 LEU A C 1
ATOM 684 O O . LEU A 1 101 ? 76.537 47.959 28.106 1.00 49.91 89 LEU A O 1
ATOM 689 N N . SER A 1 102 ? 75.487 49.450 26.791 1.00 50.56 90 SER A N 1
ATOM 690 C CA . SER A 1 102 ? 75.697 50.523 27.746 1.00 50.79 90 SER A CA 1
ATOM 691 C C . SER A 1 102 ? 74.701 51.604 27.428 1.00 51.03 90 SER A C 1
ATOM 692 O O . SER A 1 102 ? 73.965 51.493 26.462 1.00 49.53 90 SER A O 1
ATOM 695 N N . LEU A 1 103 ? 74.691 52.636 28.249 1.00 53.20 91 LEU A N 1
ATOM 696 C CA . LEU A 1 103 ? 73.855 53.810 28.040 1.00 55.00 91 LEU A CA 1
ATOM 697 C C . LEU A 1 103 ? 74.726 55.051 27.750 1.00 56.18 91 LEU A C 1
ATOM 698 O O . LEU A 1 103 ? 75.808 55.221 28.323 1.00 57.61 91 LEU A O 1
ATOM 703 N N . GLU A 1 104 ? 74.284 55.865 26.801 1.00 56.85 92 GLU A N 1
ATOM 704 C CA . GLU A 1 104 ? 74.923 57.156 26.506 1.00 57.23 92 GLU A CA 1
ATOM 705 C C . GLU A 1 104 ? 73.730 58.048 26.286 1.00 56.84 92 GLU A C 1
ATOM 706 O O . GLU A 1 104 ? 72.910 57.763 25.432 1.00 56.54 92 GLU A O 1
ATOM 712 N N . GLY A 1 105 ? 73.585 59.083 27.103 1.00 57.34 93 GLY A N 1
ATOM 713 C CA . GLY A 1 105 ? 72.377 59.913 27.064 1.00 57.30 93 GLY A CA 1
ATOM 714 C C . GLY A 1 105 ? 71.165 59.033 27.359 1.00 56.65 93 GLY A C 1
ATOM 715 O O . GLY A 1 105 ? 71.215 58.219 28.271 1.00 56.67 93 GLY A O 1
ATOM 716 N N . ASP A 1 106 ? 70.107 59.186 26.558 1.00 56.75 94 ASP A N 1
ATOM 717 C CA . ASP A 1 106 ? 68.840 58.410 26.659 1.00 56.10 94 ASP A CA 1
ATOM 718 C C . ASP A 1 106 ? 68.816 57.231 25.674 1.00 55.29 94 ASP A C 1
ATOM 719 O O . ASP A 1 106 ? 67.760 56.724 25.320 1.00 54.17 94 ASP A O 1
ATOM 724 N N . ALA A 1 107 ? 69.993 56.837 25.200 1.00 53.58 95 ALA A N 1
ATOM 725 C CA . ALA A 1 107 ? 70.127 55.793 24.191 1.00 52.09 95 ALA A CA 1
ATOM 726 C C . ALA A 1 107 ? 70.749 54.548 24.802 1.00 50.15 95 ALA A C 1
ATOM 727 O O . ALA A 1 107 ? 71.640 54.665 25.659 1.00 49.93 95 ALA A O 1
ATOM 729 N N . LEU A 1 108 ? 70.292 53.372 24.362 1.00 48.12 96 LEU A N 1
ATOM 730 C CA . LEU A 1 108 ? 71.014 52.133 24.537 1.00 47.46 96 LEU A CA 1
ATOM 731 C C . LEU A 1 108 ? 72.066 52.036 23.434 1.00 47.19 96 LEU A C 1
ATOM 732 O O . LEU A 1 108 ? 71.735 52.150 22.245 1.00 48.08 96 LEU A O 1
ATOM 737 N N . VAL A 1 109 ? 73.315 51.825 23.825 1.00 47.15 97 VAL A N 1
ATOM 738 C CA . VAL A 1 109 ? 74.405 51.677 22.892 1.00 47.13 97 VAL A CA 1
ATOM 739 C C . VAL A 1 109 ? 74.756 50.194 22.856 1.00 47.54 97 VAL A C 1
ATOM 740 O O . VAL A 1 109 ? 75.011 49.574 23.888 1.00 48.19 97 VAL A O 1
ATOM 744 N N . ILE A 1 110 ? 74.720 49.619 21.656 1.00 47.56 98 ILE A N 1
ATOM 745 C CA . ILE A 1 110 ? 74.941 48.160 21.457 1.00 48.36 98 ILE A CA 1
ATOM 746 C C . ILE A 1 110 ? 76.125 48.055 20.498 1.00 48.15 98 ILE A C 1
ATOM 747 O O . ILE A 1 110 ? 76.008 48.440 19.323 1.00 46.76 98 ILE A O 1
ATOM 752 N N . SER A 1 111 ? 77.238 47.513 21.008 1.00 49.41 99 SER A N 1
ATOM 753 C CA . SER A 1 111 ? 78.516 47.462 20.322 1.00 49.81 99 SER A CA 1
ATOM 754 C C . SER A 1 111 ? 78.944 46.030 20.140 1.00 49.54 99 SER A C 1
ATOM 755 O O . SER A 1 111 ? 79.086 45.242 21.118 1.00 47.96 99 SER A O 1
ATOM 758 N N . SER A 1 112 ? 79.219 45.707 18.895 1.00 48.67 100 SER A N 1
ATOM 759 C CA . SER A 1 112 ? 79.657 44.386 18.575 1.00 48.53 100 SER A CA 1
ATOM 760 C C . SER A 1 112 ? 80.589 44.441 17.398 1.00 48.06 100 SER A C 1
ATOM 761 O O . SER A 1 112 ? 80.185 44.721 16.286 1.00 47.07 100 SER A O 1
ATOM 764 N N . GLY A 1 113 ? 81.847 44.161 17.641 1.00 47.42 101 GLY A N 1
ATOM 765 C CA . GLY A 1 113 ? 82.798 44.174 16.566 1.00 48.49 101 GLY A CA 1
ATOM 766 C C . GLY A 1 113 ? 82.887 45.518 15.899 1.00 47.86 101 GLY A C 1
ATOM 767 O O . GLY A 1 113 ? 83.136 46.512 16.561 1.00 48.15 101 GLY A O 1
ATOM 768 N N . SER A 1 114 ? 82.661 45.498 14.583 1.00 47.83 102 SER A N 1
ATOM 769 C CA . SER A 1 114 ? 82.650 46.647 13.692 1.00 48.01 102 SER A CA 1
ATOM 770 C C . SER A 1 114 ? 81.437 47.600 13.839 1.00 47.52 102 SER A C 1
ATOM 771 O O . SER A 1 114 ? 81.473 48.719 13.331 1.00 45.84 102 SER A O 1
ATOM 774 N N . THR A 1 115 ? 80.388 47.147 14.504 1.00 47.40 103 THR A N 1
ATOM 775 C CA . THR A 1 115 ? 79.086 47.821 14.476 1.00 47.86 103 THR A CA 1
ATOM 776 C C . THR A 1 115 ? 78.750 48.475 15.814 1.00 47.99 103 THR A C 1
ATOM 777 O O . THR A 1 115 ? 79.017 47.896 16.874 1.00 46.00 103 THR A O 1
ATOM 784 N N . VAL A 1 116 ? 78.114 49.640 15.760 1.00 47.76 104 VAL A N 1
ATOM 785 C CA . VAL A 1 116 ? 77.528 50.258 16.938 1.00 47.75 104 VAL A CA 1
ATOM 786 C C . VAL A 1 116 ? 76.127 50.785 16.530 1.00 46.91 104 VAL A C 1
ATOM 787 O O . VAL A 1 116 ? 75.973 51.530 15.562 1.00 45.78 104 VAL A O 1
ATOM 791 N N . PHE A 1 117 ? 75.131 50.264 17.235 1.00 47.70 105 PHE A N 1
ATOM 792 C CA . PHE A 1 117 ? 73.753 50.699 17.190 1.00 47.24 105 PHE A CA 1
ATOM 793 C C . PHE A 1 117 ? 73.514 51.593 18.425 1.00 48.09 105 PHE A C 1
ATOM 794 O O . PHE A 1 117 ? 74.006 51.292 19.505 1.00 46.79 105 PHE A O 1
ATOM 802 N N . ARG A 1 118 ? 72.780 52.698 18.233 1.00 48.04 106 ARG A N 1
ATOM 803 C CA . ARG A 1 118 ? 72.344 53.557 19.318 1.00 49.81 106 ARG A CA 1
ATOM 804 C C . ARG A 1 118 ? 70.826 53.641 19.199 1.00 49.72 106 ARG A C 1
ATOM 805 O O . ARG A 1 118 ? 70.309 54.110 18.214 1.00 47.96 106 ARG A O 1
ATOM 813 N N . ILE A 1 119 ? 70.119 53.027 20.151 1.00 50.22 107 ILE A N 1
ATOM 814 C CA . ILE A 1 119 ? 68.668 52.862 20.044 1.00 49.84 107 ILE A CA 1
ATOM 815 C C . ILE A 1 119 ? 68.015 53.688 21.156 1.00 49.75 107 ILE A C 1
ATOM 816 O O . ILE A 1 119 ? 68.336 53.530 22.311 1.00 49.71 107 ILE A O 1
ATOM 821 N N . THR A 1 120 ? 67.122 54.596 20.789 1.00 49.22 108 THR A N 1
ATOM 822 C CA . THR A 1 120 ? 66.393 55.415 21.751 1.00 49.14 108 THR A CA 1
ATOM 823 C C . THR A 1 120 ? 65.513 54.522 22.716 1.00 48.84 108 THR A C 1
ATOM 824 O O . THR A 1 120 ? 64.863 53.525 22.336 1.00 48.09 108 THR A O 1
ATOM 831 N N . THR A 1 121 ? 65.658 54.772 24.003 1.00 48.57 109 THR A N 1
ATOM 832 C CA . THR A 1 121 ? 64.909 53.987 24.979 1.00 49.15 109 THR A CA 1
ATOM 833 C C . THR A 1 121 ? 63.583 54.652 25.282 1.00 50.13 109 THR A C 1
ATOM 834 O O . THR A 1 121 ? 63.454 55.871 25.114 1.00 47.92 109 THR A O 1
ATOM 838 N N . MET A 1 122 ? 62.646 53.865 25.792 1.00 51.55 110 MET A N 1
ATOM 839 C CA . MET A 1 122 ? 61.352 54.329 26.333 1.00 53.62 110 MET A CA 1
ATOM 840 C C . MET A 1 122 ? 61.227 54.051 27.853 1.00 52.49 110 MET A C 1
ATOM 841 O O . MET A 1 122 ? 61.919 53.179 28.411 1.00 51.62 110 MET A O 1
ATOM 846 N N . PRO A 1 123 ? 60.330 54.769 28.528 1.00 52.67 111 PRO A N 1
ATOM 847 C CA . PRO A 1 123 ? 60.115 54.609 29.958 1.00 52.56 111 PRO A CA 1
ATOM 848 C C . PRO A 1 123 ? 59.571 53.292 30.297 1.00 51.90 111 PRO A C 1
ATOM 849 O O . PRO A 1 123 ? 58.757 52.749 29.545 1.00 53.25 111 PRO A O 1
ATOM 853 N N . ALA A 1 124 ? 60.013 52.721 31.409 1.00 51.86 112 ALA A N 1
ATOM 854 C CA . ALA A 1 124 ? 59.494 51.409 31.802 1.00 50.50 112 ALA A CA 1
ATOM 855 C C . ALA A 1 124 ? 58.488 51.513 32.938 1.00 51.06 112 ALA A C 1
ATOM 856 O O . ALA A 1 124 ? 57.983 50.506 33.382 1.00 48.90 112 ALA A O 1
ATOM 858 N N . ASP A 1 125 ? 58.174 52.719 33.392 1.00 52.49 113 ASP A N 1
ATOM 859 C CA . ASP A 1 125 ? 57.339 52.840 34.570 1.00 53.64 113 ASP A CA 1
ATOM 860 C C . ASP A 1 125 ? 55.947 52.290 34.401 1.00 53.27 113 ASP A C 1
ATOM 861 O O . ASP A 1 125 ? 55.307 52.017 35.386 1.00 54.44 113 ASP A O 1
ATOM 866 N N . GLU A 1 126 ? 55.490 52.053 33.181 1.00 52.91 114 GLU A N 1
ATOM 867 C CA . GLU A 1 126 ? 54.196 51.392 32.971 1.00 52.77 114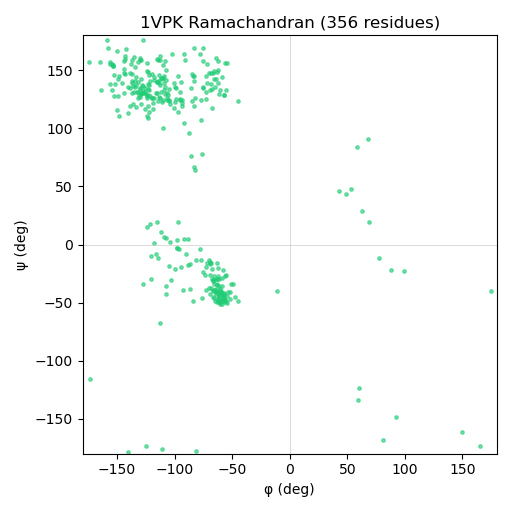 GLU A CA 1
ATOM 868 C C . GLU A 1 126 ? 54.313 49.983 32.439 1.00 51.98 114 GLU A C 1
ATOM 869 O O . GLU A 1 126 ? 53.294 49.347 32.121 1.00 52.25 114 GLU A O 1
ATOM 875 N N . PHE A 1 127 ? 55.545 49.466 32.362 1.00 49.81 115 PHE A N 1
ATOM 876 C CA . PHE A 1 127 ? 55.753 48.092 32.034 1.00 49.88 115 PHE A CA 1
ATOM 877 C C . PHE A 1 127 ? 55.597 47.237 33.313 1.00 50.29 115 PHE A C 1
ATOM 878 O O . PHE A 1 127 ? 56.328 47.407 34.278 1.00 50.91 115 PHE A O 1
ATOM 886 N N . PRO A 1 128 ? 54.657 46.328 33.310 1.00 50.73 116 PRO A N 1
ATOM 887 C CA . PRO A 1 128 ? 54.333 45.597 34.533 1.00 52.05 116 PRO A CA 1
ATOM 888 C C . PRO A 1 128 ? 55.329 44.496 34.955 1.00 53.55 116 PRO A C 1
ATOM 889 O O . PRO A 1 128 ? 56.085 43.971 34.142 1.00 51.74 116 PRO A O 1
ATOM 893 N N . GLU A 1 129 ? 55.309 44.149 36.238 1.00 56.18 117 GLU A N 1
ATOM 894 C CA . GLU A 1 129 ? 56.047 42.975 36.740 1.00 58.63 117 GLU A CA 1
ATOM 895 C C . GLU A 1 129 ? 55.423 41.695 36.190 1.00 58.23 117 GLU A C 1
ATOM 896 O O . GLU A 1 129 ? 54.201 41.545 36.199 1.00 58.95 117 GLU A O 1
ATOM 902 N N . ILE A 1 130 ? 56.259 40.776 35.703 1.00 58.21 118 ILE A N 1
ATOM 903 C CA . ILE A 1 130 ? 55.775 39.498 35.196 1.00 58.31 118 ILE A CA 1
ATOM 904 C C . ILE A 1 130 ? 56.019 38.452 36.288 1.00 58.29 118 ILE A C 1
ATOM 905 O O . ILE A 1 130 ? 57.164 38.207 36.689 1.00 58.60 118 ILE A O 1
ATOM 910 N N . THR A 1 131 ? 54.949 37.864 36.794 1.00 57.46 119 THR A N 1
ATOM 911 C CA . THR A 1 131 ? 55.091 36.877 37.867 1.00 57.82 119 THR A CA 1
ATOM 912 C C . THR A 1 131 ? 54.465 35.527 37.514 1.00 57.07 119 THR A C 1
ATOM 913 O O . THR A 1 131 ? 53.495 35.453 36.744 1.00 56.35 119 THR A O 1
ATOM 917 N N . PRO A 1 132 ? 55.056 34.448 38.069 1.00 56.98 120 PRO A N 1
ATOM 918 C CA . PRO A 1 132 ? 54.637 33.114 37.676 1.00 55.48 120 PRO A CA 1
ATOM 919 C C . PRO A 1 132 ? 53.302 32.714 38.283 1.00 53.82 120 PRO A C 1
ATOM 920 O O . PRO A 1 132 ? 52.788 33.370 39.182 1.00 51.15 120 PRO A O 1
ATOM 924 N N . ALA A 1 133 ? 52.774 31.605 37.781 1.00 52.37 121 ALA A N 1
ATOM 925 C CA . ALA A 1 133 ? 51.579 31.006 38.343 1.00 51.61 121 ALA A CA 1
ATOM 926 C C . ALA A 1 133 ? 51.875 30.599 39.790 1.00 51.94 121 ALA A C 1
ATOM 927 O O . ALA A 1 133 ? 53.017 30.380 40.173 1.00 51.78 121 ALA A O 1
ATOM 929 N N . GLU A 1 134 ? 50.817 30.476 40.568 1.00 52.58 122 GLU A N 1
ATOM 930 C CA . GLU A 1 134 ? 50.893 30.050 41.948 1.00 52.81 122 GLU A CA 1
ATOM 931 C C . GLU A 1 134 ? 50.979 28.546 41.955 1.00 52.55 122 GLU A C 1
ATOM 932 O O . GLU A 1 134 ? 51.012 27.917 40.891 1.00 51.17 122 GLU A O 1
ATOM 938 N N . SER A 1 135 ? 51.007 27.976 43.164 1.00 52.28 123 SER A N 1
ATOM 939 C CA . SER A 1 135 ? 50.937 26.533 43.337 1.00 53.20 123 SER A CA 1
ATOM 940 C C . SER A 1 135 ? 49.659 26.011 42.735 1.00 52.57 123 SER A C 1
ATOM 941 O O . SER A 1 135 ? 48.610 26.655 42.818 1.00 52.06 123 SER A O 1
ATOM 944 N N . GLY A 1 136 ? 49.742 24.828 42.151 1.00 52.96 124 GLY A N 1
ATOM 945 C CA . GLY A 1 136 ? 48.561 24.193 41.609 1.00 52.87 124 GLY A CA 1
ATOM 946 C C . GLY A 1 136 ? 48.877 22.807 41.138 1.00 52.83 124 GLY A C 1
ATOM 947 O O . GLY A 1 136 ? 49.191 21.950 41.931 1.00 54.92 124 GLY A O 1
ATOM 948 N N . ILE A 1 137 ? 48.760 22.580 39.848 1.00 51.99 125 ILE A N 1
ATOM 949 C CA . ILE A 1 137 ? 49.026 21.283 39.223 1.00 51.28 125 ILE A CA 1
ATOM 950 C C . ILE A 1 137 ? 50.320 21.495 38.446 1.00 49.23 125 ILE A C 1
ATOM 951 O O . ILE A 1 137 ? 50.485 22.530 37.801 1.00 49.38 125 ILE A O 1
ATOM 956 N N . THR A 1 138 ? 51.260 20.573 38.575 1.00 47.22 126 THR A N 1
ATOM 957 C CA . THR A 1 138 ? 52.540 20.688 37.888 1.00 45.90 126 THR A CA 1
ATOM 958 C C . THR A 1 138 ? 53.030 19.357 37.298 1.00 44.82 126 THR A C 1
ATOM 959 O O . THR A 1 138 ? 52.717 18.256 37.822 1.00 42.71 126 THR A O 1
ATOM 963 N N . PHE A 1 139 ? 53.735 19.457 36.172 1.00 42.93 127 PHE A N 1
ATOM 964 C CA . PHE A 1 139 ? 54.390 18.301 35.561 1.00 43.51 127 PHE A CA 1
ATOM 965 C C . PHE A 1 139 ? 55.586 18.710 34.722 1.00 43.53 127 PHE A C 1
ATOM 966 O O . PHE A 1 139 ? 55.691 19.843 34.277 1.00 42.22 127 PHE A O 1
ATOM 974 N N . GLU A 1 140 ? 56.517 17.794 34.557 1.00 44.50 128 GLU A N 1
ATOM 975 C CA . GLU A 1 140 ? 57.605 17.976 33.612 1.00 46.49 128 GLU A CA 1
ATOM 976 C C . GLU A 1 140 ? 57.258 17.255 32.309 1.00 46.48 128 GLU A C 1
ATOM 977 O O . GLU A 1 140 ? 56.616 16.212 32.345 1.00 45.03 128 GLU A O 1
ATOM 983 N N . VAL A 1 141 ? 57.663 17.816 31.164 1.00 46.52 129 VAL A N 1
ATOM 984 C CA . VAL A 1 141 ? 57.557 17.061 29.906 1.00 46.95 129 VAL A CA 1
ATOM 985 C C . VAL A 1 141 ? 58.804 17.216 29.031 1.00 46.47 129 VAL A C 1
ATOM 986 O O . VAL A 1 141 ? 59.471 18.257 29.042 1.00 45.28 129 VAL A O 1
ATOM 990 N N . ASP A 1 142 ? 59.129 16.150 28.301 1.00 46.84 130 ASP A N 1
ATOM 991 C CA . ASP A 1 142 ? 60.245 16.157 27.347 1.00 47.21 130 ASP A CA 1
ATOM 992 C C . ASP A 1 142 ? 59.977 17.311 26.338 1.00 47.01 130 ASP A C 1
ATOM 993 O O . ASP A 1 142 ? 58.891 17.483 25.829 1.00 46.11 130 ASP A O 1
ATOM 998 N N . THR A 1 143 ? 60.976 18.164 26.145 1.00 47.13 131 THR A N 1
ATOM 999 C CA . THR A 1 143 ? 60.833 19.362 25.356 1.00 47.25 131 THR A CA 1
ATOM 1000 C C . THR A 1 143 ? 60.442 19.056 23.918 1.00 47.45 131 THR A C 1
ATOM 1001 O O . THR A 1 143 ? 59.487 19.627 23.409 1.00 47.14 131 THR A O 1
ATOM 1005 N N . SER A 1 144 ? 61.176 18.130 23.300 1.00 47.99 132 SER A N 1
ATOM 1006 C CA . SER A 1 144 ? 60.958 17.693 21.918 1.00 48.99 132 SER A CA 1
ATOM 1007 C C . SER A 1 144 ? 59.572 17.060 21.732 1.00 48.91 132 SER A C 1
ATOM 1008 O O . SER A 1 144 ? 58.922 17.272 20.724 1.00 48.42 132 SER A O 1
ATOM 1011 N N . LEU A 1 145 ? 59.136 16.268 22.702 1.00 49.41 133 LEU A N 1
ATOM 1012 C CA . LEU A 1 145 ? 57.806 15.664 22.644 1.00 50.32 133 LEU A CA 1
ATOM 1013 C C . LEU A 1 145 ? 56.708 16.712 22.630 1.00 50.50 133 LEU A C 1
ATOM 1014 O O . LEU A 1 145 ? 55.770 16.650 21.851 1.00 50.96 133 LEU A O 1
ATOM 1019 N N . LEU A 1 146 ? 56.797 17.663 23.542 1.00 50.73 134 LEU A N 1
ATOM 1020 C CA . LEU A 1 146 ? 55.773 18.705 23.616 1.00 50.80 134 LEU A CA 1
ATOM 1021 C C . LEU A 1 146 ? 55.784 19.579 22.355 1.00 50.95 134 LEU A C 1
ATOM 1022 O O . LEU A 1 146 ? 54.740 19.928 21.852 1.00 49.48 134 LEU A O 1
ATOM 1027 N N . GLU A 1 147 ? 56.969 19.892 21.837 1.00 51.99 135 GLU A N 1
ATOM 1028 C CA . GLU A 1 147 ? 57.090 20.637 20.579 1.00 52.68 135 GLU A CA 1
ATOM 1029 C C . GLU A 1 147 ? 56.338 19.974 19.454 1.00 52.52 135 GLU A C 1
ATOM 1030 O O . GLU A 1 147 ? 55.567 20.611 18.754 1.00 51.09 135 GLU A O 1
ATOM 1036 N N . GLU A 1 148 ? 56.598 18.675 19.290 1.00 52.63 136 GLU A N 1
ATOM 1037 C CA . GLU A 1 148 ? 55.923 17.828 18.303 1.00 53.28 136 GLU A CA 1
ATOM 1038 C C . GLU A 1 148 ? 54.404 17.796 18.461 1.00 52.06 136 GLU A C 1
ATOM 1039 O O . GLU A 1 148 ? 53.661 17.949 17.483 1.00 51.89 136 GLU A O 1
ATOM 1045 N N . MET A 1 149 ? 53.937 17.614 19.685 1.00 51.13 137 MET A N 1
ATOM 1046 C CA . MET A 1 149 ? 52.525 17.632 19.938 1.00 51.11 137 MET A CA 1
ATOM 1047 C C . MET A 1 149 ? 51.928 18.981 19.538 1.00 51.58 137 MET A C 1
ATOM 1048 O O . MET A 1 149 ? 50.880 19.018 18.906 1.00 52.61 137 MET A O 1
ATOM 1053 N N . VAL A 1 150 ? 52.602 20.095 19.855 1.00 50.01 138 VAL A N 1
ATOM 1054 C CA . VAL A 1 150 ? 52.025 21.411 19.566 1.00 49.40 138 VAL A CA 1
ATOM 1055 C C . VAL A 1 150 ? 51.924 21.604 18.049 1.00 49.13 138 VAL A C 1
ATOM 1056 O O . VAL A 1 150 ? 50.882 22.025 17.531 1.00 50.16 138 VAL A O 1
ATOM 1060 N N . GLU A 1 151 ? 52.992 21.269 17.355 1.00 48.79 139 GLU A N 1
ATOM 1061 C CA . GLU A 1 151 ? 53.084 21.426 15.916 1.00 50.24 139 GLU A CA 1
ATOM 1062 C C . GLU A 1 151 ? 52.037 20.541 15.171 1.00 51.58 139 GLU A C 1
ATOM 1063 O O . GLU A 1 151 ? 51.565 20.892 14.084 1.00 52.31 139 GLU A O 1
ATOM 1066 N N . LYS A 1 152 ? 51.681 19.403 15.765 1.00 51.76 140 LYS A N 1
ATOM 1067 C CA . LYS A 1 152 ? 50.719 18.503 15.140 1.00 52.29 140 LYS A CA 1
ATOM 1068 C C . LYS A 1 152 ? 49.286 18.990 15.281 1.00 51.49 140 LYS A C 1
ATOM 1069 O O . LYS A 1 152 ? 48.428 18.519 14.559 1.00 51.37 140 LYS A O 1
ATOM 1075 N N . VAL A 1 153 ? 49.024 19.977 16.142 1.00 50.89 141 VAL A N 1
ATOM 1076 C CA . VAL A 1 153 ? 47.662 20.472 16.313 1.00 51.26 141 VAL A CA 1
ATOM 1077 C C . VAL A 1 153 ? 47.416 21.946 16.012 1.00 51.68 141 VAL A C 1
ATOM 1078 O O . VAL A 1 153 ? 46.306 22.285 15.647 1.00 51.38 141 VAL A O 1
ATOM 1082 N N . ILE A 1 154 ? 48.428 22.810 16.211 1.00 51.32 142 ILE A N 1
ATOM 1083 C CA . ILE A 1 154 ? 48.191 24.256 16.285 1.00 50.82 142 ILE A CA 1
ATOM 1084 C C . ILE A 1 154 ? 47.607 24.853 15.007 1.00 48.90 142 ILE A C 1
ATOM 1085 O O . ILE A 1 154 ? 46.857 25.799 15.065 1.00 50.06 142 ILE A O 1
ATOM 1090 N N . PHE A 1 155 ? 47.922 24.270 13.867 1.00 49.48 143 PHE A N 1
ATOM 1091 C CA . PHE A 1 155 ? 47.351 24.702 12.587 1.00 48.13 143 PHE A CA 1
ATOM 1092 C C . PHE A 1 155 ? 45.828 24.661 12.466 1.00 48.04 143 PHE A C 1
ATOM 1093 O O . PHE A 1 155 ? 45.265 25.309 11.595 1.00 46.06 143 PHE A O 1
ATOM 1101 N N . ALA A 1 156 ? 45.166 23.846 13.293 1.00 48.53 144 ALA A N 1
ATOM 1102 C CA . ALA A 1 156 ? 43.731 23.671 13.171 1.00 48.18 144 ALA A CA 1
ATOM 1103 C C . ALA A 1 156 ? 42.956 24.706 14.039 1.00 49.14 144 ALA A C 1
ATOM 1104 O O . ALA A 1 156 ? 41.732 24.822 13.905 1.00 48.85 144 ALA A O 1
ATOM 1106 N N . ALA A 1 157 ? 43.660 25.478 14.877 1.00 49.34 145 ALA A N 1
ATOM 1107 C CA . ALA A 1 157 ? 43.013 26.518 15.678 1.00 50.46 145 ALA A CA 1
ATOM 1108 C C . ALA A 1 157 ? 42.417 27.603 14.821 1.00 50.97 145 ALA A C 1
ATOM 1109 O O . ALA A 1 157 ? 43.001 27.989 13.816 1.00 51.28 145 ALA A O 1
ATOM 1111 N N . ALA A 1 158 ? 41.251 28.106 15.230 1.00 51.87 146 ALA A N 1
ATOM 1112 C CA . ALA A 1 158 ? 40.656 29.301 14.633 1.00 52.20 146 ALA A CA 1
ATOM 1113 C C . ALA A 1 158 ? 41.641 30.473 14.698 1.00 52.58 146 ALA A C 1
ATOM 1114 O O . ALA A 1 158 ? 42.264 30.724 15.736 1.00 52.19 146 ALA A O 1
ATOM 1116 N N . LYS A 1 159 ? 41.794 31.157 13.578 1.00 52.82 147 LYS A N 1
ATOM 1117 C CA . LYS A 1 159 ? 42.668 32.343 13.515 1.00 54.41 147 LYS A CA 1
ATOM 1118 C C . LYS A 1 159 ? 41.907 33.620 13.892 1.00 54.33 147 LYS A C 1
ATOM 1119 O O . LYS A 1 159 ? 42.525 34.627 14.208 1.00 55.54 147 LYS A O 1
ATOM 1125 N N . ASP A 1 160 ? 40.577 33.557 13.850 1.00 55.20 148 ASP A N 1
ATOM 1126 C CA . ASP A 1 160 ? 39.724 34.669 14.227 1.00 55.90 148 ASP A CA 1
ATOM 1127 C C . ASP A 1 160 ? 39.676 34.772 15.747 1.00 55.87 148 ASP A C 1
ATOM 1128 O O . ASP A 1 160 ? 39.021 33.967 16.407 1.00 55.39 148 ASP A O 1
ATOM 1133 N N . GLU A 1 161 ? 40.352 35.801 16.261 1.00 56.91 149 GLU A N 1
ATOM 1134 C CA . GLU A 1 161 ? 40.378 36.159 17.694 1.00 56.53 149 GLU A CA 1
ATOM 1135 C C . GLU A 1 161 ? 39.008 36.398 18.329 1.00 55.08 149 GLU A C 1
ATOM 1136 O O . GLU A 1 161 ? 38.837 36.157 19.519 1.00 53.56 149 GLU A O 1
ATOM 1142 N N . PHE A 1 162 ? 38.020 36.810 17.545 1.00 53.79 150 PHE A N 1
ATOM 1143 C CA . PHE A 1 162 ? 36.668 36.849 18.075 1.00 53.37 150 PHE A CA 1
ATOM 1144 C C . PHE A 1 162 ? 36.105 35.497 18.494 1.00 52.67 150 PHE A C 1
ATOM 1145 O O . PHE A 1 162 ? 35.225 35.430 19.354 1.00 51.28 150 PHE A O 1
ATOM 1153 N N . MET A 1 163 ? 36.581 34.418 17.877 1.00 52.03 151 MET A N 1
ATOM 1154 C CA . MET A 1 163 ? 36.126 33.105 18.251 1.00 52.12 151 MET A CA 1
ATOM 1155 C C . MET A 1 163 ? 36.990 32.671 19.414 1.00 50.57 151 MET A C 1
ATOM 1156 O O . MET A 1 163 ? 37.899 31.830 19.249 1.00 49.30 151 MET A O 1
ATOM 1161 N N . ARG A 1 164 ? 36.693 33.235 20.588 1.00 48.38 152 ARG A N 1
ATOM 1162 C CA . ARG A 1 164 ? 37.547 33.113 21.776 1.00 48.19 152 ARG A CA 1
ATOM 1163 C C . ARG A 1 164 ? 37.753 31.647 22.179 1.00 48.34 152 ARG A C 1
ATOM 1164 O O . ARG A 1 164 ? 38.854 31.272 22.584 1.00 47.08 152 ARG A O 1
ATOM 1172 N N . ASN A 1 165 ? 36.715 30.829 22.010 1.00 48.19 153 ASN A N 1
ATOM 1173 C CA . ASN A 1 165 ? 36.726 29.455 22.485 1.00 49.61 153 ASN A CA 1
ATOM 1174 C C . ASN A 1 165 ? 37.446 28.480 21.558 1.00 49.47 153 ASN A C 1
ATOM 1175 O O . ASN A 1 165 ? 37.697 27.346 21.963 1.00 49.84 153 ASN A O 1
ATOM 1180 N N . LEU A 1 166 ? 37.732 28.918 20.324 1.00 49.28 154 LEU A N 1
ATOM 1181 C CA . LEU A 1 166 ? 38.483 28.149 19.325 1.00 49.14 154 LEU A CA 1
ATOM 1182 C C . LEU A 1 166 ? 39.863 28.739 18.921 1.00 49.56 154 LEU A C 1
ATOM 1183 O O . LEU A 1 166 ? 40.667 28.058 18.243 1.00 48.61 154 LEU A O 1
ATOM 1188 N N . ASN A 1 167 ? 40.115 29.979 19.329 1.00 48.75 155 ASN A N 1
ATOM 1189 C CA . ASN A 1 167 ? 41.337 30.703 19.033 1.00 49.15 155 ASN A CA 1
ATOM 1190 C C . ASN A 1 167 ? 42.430 30.303 20.046 1.00 49.80 155 ASN A C 1
ATOM 1191 O O . ASN A 1 167 ? 42.854 31.100 20.906 1.00 49.21 155 ASN A O 1
ATOM 1196 N N . GLY A 1 168 ? 42.852 29.045 19.958 1.00 49.66 156 GLY A N 1
ATOM 1197 C CA . GLY A 1 168 ? 43.766 28.496 20.939 1.00 49.72 156 GLY A CA 1
ATOM 1198 C C . GLY A 1 168 ? 43.847 26.994 20.889 1.00 49.97 156 GLY A C 1
ATOM 1199 O O . GLY A 1 168 ? 43.293 26.340 19.985 1.00 51.30 156 GLY A O 1
ATOM 1200 N N . VAL A 1 169 ? 44.566 26.448 21.863 1.00 49.78 157 VAL A N 1
ATOM 1201 C CA . VAL A 1 169 ? 44.751 25.023 21.998 1.00 49.37 157 VAL A CA 1
ATOM 1202 C C . VAL A 1 169 ? 44.337 24.628 23.404 1.00 50.53 157 VAL A C 1
ATOM 1203 O O . VAL A 1 169 ? 44.702 25.274 24.389 1.00 49.48 157 VAL A O 1
ATOM 1207 N N . PHE A 1 170 ? 43.569 23.552 23.455 1.00 50.09 158 PHE A N 1
ATOM 1208 C CA . PHE A 1 170 ? 43.001 23.036 24.685 1.00 50.47 158 PHE A CA 1
ATOM 1209 C C . PHE A 1 170 ? 43.911 21.942 25.208 1.00 49.43 158 PHE A C 1
ATOM 1210 O O . PHE A 1 170 ? 44.297 21.024 24.470 1.00 50.41 158 PHE A O 1
ATOM 1218 N N . TRP A 1 171 ? 44.243 22.031 26.490 1.00 50.05 159 TRP A N 1
ATOM 1219 C CA . TRP A 1 171 ? 45.097 21.062 27.147 1.00 50.09 159 TRP A CA 1
ATOM 1220 C C . TRP A 1 171 ? 44.253 20.233 28.095 1.00 50.44 159 TRP A C 1
ATOM 1221 O O . TRP A 1 171 ? 43.558 20.800 28.924 1.00 49.69 159 TRP A O 1
ATOM 1232 N N . GLU A 1 172 ? 44.359 18.896 28.001 1.00 50.95 160 GLU A N 1
ATOM 1233 C CA . GLU A 1 172 ? 43.747 17.984 28.951 1.00 51.34 160 GLU A CA 1
ATOM 1234 C C . GLU A 1 172 ? 44.779 17.079 29.568 1.00 50.75 160 GLU A C 1
ATOM 1235 O O . GLU A 1 172 ? 45.462 16.299 28.862 1.00 49.11 160 GLU A O 1
ATOM 1241 N N . LEU A 1 173 ? 44.908 17.182 30.882 1.00 50.51 161 LEU A N 1
ATOM 1242 C CA . LEU A 1 173 ? 45.786 16.293 31.641 1.00 51.16 161 LEU A CA 1
ATOM 1243 C C . LEU A 1 173 ? 45.005 15.226 32.415 1.00 50.20 161 LEU A C 1
ATOM 1244 O O . LEU A 1 173 ? 44.016 15.508 33.111 1.00 48.87 161 LEU A O 1
ATOM 1249 N N . HIS A 1 174 ? 45.505 13.999 32.301 1.00 50.65 162 HIS A N 1
ATOM 1250 C CA . HIS A 1 174 ? 45.143 12.914 33.184 1.00 50.69 162 HIS A CA 1
ATOM 1251 C C . HIS A 1 174 ? 46.415 12.290 33.741 1.00 50.80 162 HIS A C 1
ATOM 1252 O O . HIS A 1 174 ? 47.541 12.699 33.382 1.00 50.05 162 HIS A O 1
ATOM 1259 N N . LYS A 1 175 ? 46.233 11.328 34.634 1.00 49.87 163 LYS A N 1
ATOM 1260 C CA . LYS A 1 175 ? 47.323 10.519 35.161 1.00 50.05 163 LYS A CA 1
ATOM 1261 C C . LYS A 1 175 ? 48.199 10.094 33.983 1.00 49.39 163 LYS A C 1
ATOM 1262 O O . LYS A 1 175 ? 47.711 9.511 33.014 1.00 49.40 163 LYS A O 1
ATOM 1268 N N . ASN A 1 176 ? 49.485 10.435 34.069 1.00 48.69 164 ASN A N 1
ATOM 1269 C CA . ASN A 1 176 ? 50.461 10.062 33.065 1.00 48.70 164 ASN A CA 1
ATOM 1270 C C . ASN A 1 176 ? 49.974 10.220 31.602 1.00 49.10 164 ASN A C 1
ATOM 1271 O O . ASN A 1 176 ? 50.254 9.310 30.764 1.00 46.93 164 ASN A O 1
ATOM 1276 N N . LEU A 1 177 ? 49.322 11.398 31.296 1.00 48.77 165 LEU A N 1
ATOM 1277 C CA . LEU A 1 177 ? 48.723 11.584 29.955 1.00 48.95 165 LEU A CA 1
ATOM 1278 C C . LEU A 1 177 ? 48.417 13.051 29.681 1.00 49.16 165 LEU A C 1
ATOM 1279 O O . LEU A 1 177 ? 47.831 13.730 30.525 1.00 48.92 165 LEU A O 1
ATOM 1284 N N . LEU A 1 178 ? 48.809 13.511 28.492 1.00 48.70 166 LEU A N 1
ATOM 1285 C CA . LEU A 1 178 ? 48.499 14.843 28.007 1.00 49.08 166 LEU A CA 1
ATOM 1286 C C . LEU A 1 178 ? 47.921 14.732 26.625 1.00 48.79 166 LEU A C 1
ATOM 1287 O O . LEU A 1 178 ? 48.448 14.014 25.773 1.00 47.71 166 LEU A O 1
ATOM 1292 N N . ARG A 1 179 ? 46.842 15.471 26.421 1.00 48.84 167 ARG A N 1
ATOM 1293 C CA . ARG A 1 179 ? 46.198 15.607 25.136 1.00 48.80 167 ARG A CA 1
ATOM 1294 C C . ARG A 1 179 ? 46.064 17.073 24.843 1.00 48.91 167 ARG A C 1
ATOM 1295 O O . ARG A 1 179 ? 45.676 17.846 25.697 1.00 47.79 167 ARG A O 1
ATOM 1303 N N . LEU A 1 180 ? 46.367 17.422 23.599 1.00 48.62 168 LEU A N 1
ATOM 1304 C CA . LEU A 1 180 ? 46.157 18.718 23.068 1.00 48.31 168 LEU A CA 1
ATOM 1305 C C . LEU A 1 180 ? 45.137 18.658 21.955 1.00 47.33 168 LEU A C 1
ATOM 1306 O O . LEU A 1 180 ? 45.166 17.737 21.148 1.00 45.79 168 LEU A O 1
ATOM 1311 N N . VAL A 1 181 ? 44.258 19.655 21.905 1.00 46.89 169 VAL A N 1
ATOM 1312 C CA . VAL A 1 181 ? 43.198 19.708 20.904 1.00 47.90 169 VAL A CA 1
ATOM 1313 C C . VAL A 1 181 ? 43.068 21.112 20.358 1.00 47.83 169 VAL A C 1
ATOM 1314 O O . VAL A 1 181 ? 43.127 22.068 21.095 1.00 47.54 169 VAL A O 1
ATOM 1318 N N . ALA A 1 182 ? 42.868 21.219 19.058 1.00 47.81 170 ALA A N 1
ATOM 1319 C CA . ALA A 1 182 ? 42.601 22.505 18.444 1.00 48.33 170 ALA A CA 1
ATOM 1320 C C . ALA A 1 182 ? 41.596 22.312 17.348 1.00 47.74 170 ALA A C 1
ATOM 1321 O O . ALA A 1 182 ? 41.596 21.262 16.673 1.00 46.48 170 ALA A O 1
ATOM 1323 N N . SER A 1 183 ? 40.748 23.320 17.153 1.00 46.17 171 SER A N 1
ATOM 1324 C CA . SER A 1 183 ? 39.706 23.268 16.139 1.00 47.71 171 SER A CA 1
ATOM 1325 C C . SER A 1 183 ? 39.298 24.670 15.729 1.00 47.77 171 SER A C 1
ATOM 1326 O O . SER A 1 183 ? 39.473 25.612 16.503 1.00 48.1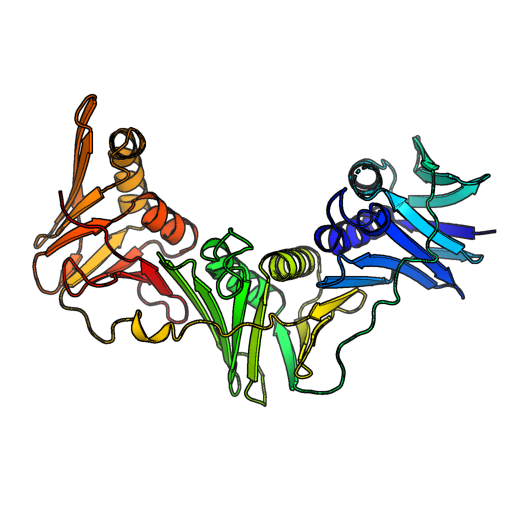2 171 SER A O 1
ATOM 1329 N N . ASP A 1 184 ? 38.731 24.785 14.529 1.00 48.47 172 ASP A N 1
ATOM 1330 C CA . ASP A 1 184 ? 38.209 26.023 14.039 1.00 48.57 172 ASP A CA 1
ATOM 1331 C C . ASP A 1 184 ? 36.753 25.902 13.635 1.00 48.77 172 ASP A C 1
ATOM 1332 O O . ASP A 1 184 ? 36.216 26.778 12.931 1.00 47.73 172 ASP A O 1
ATOM 1337 N N . GLY A 1 185 ? 36.106 24.819 14.069 1.00 48.15 173 GLY A N 1
ATOM 1338 C CA . GLY A 1 185 ? 34.704 24.578 13.706 1.00 48.12 173 GLY A CA 1
ATOM 1339 C C . GLY A 1 185 ? 34.496 23.817 12.408 1.00 48.24 173 GLY A C 1
ATOM 1340 O O . GLY A 1 185 ? 33.436 23.216 12.185 1.00 48.74 173 GLY A O 1
ATOM 1341 N N . PHE A 1 186 ? 35.492 23.840 11.526 1.00 47.98 174 PHE A N 1
ATOM 1342 C CA . PHE A 1 186 ? 35.430 23.068 10.291 1.00 48.19 174 PHE A CA 1
ATOM 1343 C C . PHE A 1 186 ? 36.294 21.808 10.391 1.00 47.71 174 PHE A C 1
ATOM 1344 O O . PHE A 1 186 ? 36.035 20.810 9.737 1.00 47.42 174 PHE A O 1
ATOM 1352 N N . ARG A 1 187 ? 37.361 21.891 11.161 1.00 47.07 175 ARG A N 1
ATOM 1353 C CA . ARG A 1 187 ? 38.276 20.769 11.314 1.00 47.81 175 ARG A CA 1
ATOM 1354 C C . ARG A 1 187 ? 38.909 20.825 12.700 1.00 47.36 175 ARG A C 1
ATOM 1355 O O . ARG A 1 187 ? 38.800 21.824 13.408 1.00 47.08 175 ARG A O 1
ATOM 1363 N N . LEU A 1 188 ? 39.538 19.723 13.078 1.00 47.09 176 LEU A N 1
ATOM 1364 C CA . LEU A 1 188 ? 40.037 19.524 14.412 1.00 46.20 176 LEU A CA 1
ATOM 1365 C C . LEU A 1 188 ? 41.276 18.642 14.336 1.00 46.14 176 LEU A C 1
ATOM 1366 O O . LEU A 1 188 ? 41.359 17.718 13.506 1.00 45.52 176 LEU A O 1
ATOM 1371 N N . ALA A 1 189 ? 42.233 18.958 15.183 1.00 46.06 177 ALA A N 1
ATOM 1372 C CA . ALA A 1 189 ? 43.449 18.179 15.345 1.00 46.97 177 ALA A CA 1
ATOM 1373 C C . ALA A 1 189 ? 43.568 17.771 16.805 1.00 47.64 177 ALA A C 1
ATOM 1374 O O . ALA A 1 189 ? 43.313 18.584 17.698 1.00 45.83 177 ALA A O 1
ATOM 1376 N N . LEU A 1 190 ? 43.975 16.522 17.027 1.00 47.21 178 LEU A N 1
ATOM 1377 C CA . LEU A 1 190 ? 44.157 16.029 18.359 1.00 48.80 178 LEU A CA 1
ATOM 1378 C C . LEU A 1 190 ? 45.456 15.235 18.473 1.00 49.10 178 LEU A C 1
ATOM 1379 O O . LEU A 1 190 ? 45.712 14.404 17.632 1.00 48.03 178 LEU A O 1
ATOM 1384 N N . ALA A 1 191 ? 46.207 15.466 19.555 1.00 49.07 179 ALA A N 1
ATOM 1385 C CA . ALA A 1 191 ? 47.462 14.764 19.829 1.00 49.19 179 ALA A CA 1
ATOM 1386 C C . ALA A 1 191 ? 47.429 14.334 21.304 1.00 49.53 179 ALA A C 1
ATOM 1387 O O . ALA A 1 191 ? 47.032 15.130 22.184 1.00 48.09 179 ALA A O 1
ATOM 1389 N N . GLU A 1 192 ? 47.856 13.109 21.576 1.00 48.50 180 GLU A N 1
ATOM 1390 C CA . GLU A 1 192 ? 47.883 12.588 22.936 1.00 49.85 180 GLU A CA 1
ATOM 1391 C C . GLU A 1 192 ? 49.148 11.752 23.153 1.00 49.54 180 GLU A C 1
ATOM 1392 O O . GLU A 1 192 ? 49.511 10.917 22.306 1.00 49.47 180 GLU A O 1
ATOM 1398 N N . GLU A 1 193 ? 49.816 11.953 24.286 1.00 49.38 181 GLU A N 1
ATOM 1399 C CA . GLU A 1 193 ? 51.028 11.188 24.584 1.00 49.76 181 GLU A CA 1
ATOM 1400 C C . GLU A 1 193 ? 51.104 10.885 26.063 1.00 49.90 181 GLU A C 1
ATOM 1401 O O . GLU A 1 193 ? 50.728 11.709 26.928 1.00 47.98 181 GLU A O 1
ATOM 1407 N N . GLN A 1 194 ? 51.687 9.739 26.337 1.00 49.27 182 GLN A N 1
ATOM 1408 C CA . GLN A 1 194 ? 52.019 9.359 27.676 1.00 50.06 182 GLN A CA 1
ATOM 1409 C C . GLN A 1 194 ? 53.136 10.246 28.182 1.00 50.03 182 GLN A C 1
ATOM 1410 O O . GLN A 1 194 ? 54.124 10.512 27.480 1.00 49.86 182 GLN A O 1
ATOM 1416 N N . ILE A 1 195 ? 52.948 10.756 29.393 1.00 50.31 183 ILE A N 1
ATOM 1417 C CA . ILE A 1 195 ? 53.950 11.576 30.066 1.00 49.53 183 ILE A CA 1
ATOM 1418 C C . ILE A 1 195 ? 53.926 11.145 31.533 1.00 50.16 183 ILE A C 1
ATOM 1419 O O . ILE A 1 195 ? 53.188 10.214 31.882 1.00 49.21 183 ILE A O 1
ATOM 1424 N N . GLU A 1 196 ? 54.745 11.788 32.371 1.00 49.56 184 GLU A N 1
ATOM 1425 C CA . GLU A 1 196 ? 54.633 11.652 33.819 1.00 50.76 184 GLU A CA 1
ATOM 1426 C C . GLU A 1 196 ? 53.808 12.851 34.348 1.00 50.25 184 GLU A C 1
ATOM 1427 O O . GLU A 1 196 ? 54.225 14.037 34.231 1.00 49.76 184 GLU A O 1
ATOM 1433 N N . ASN A 1 197 ? 52.618 12.535 34.876 1.00 49.85 185 ASN A N 1
ATOM 1434 C CA . ASN A 1 197 ? 51.714 13.524 35.478 1.00 49.34 185 ASN A CA 1
ATOM 1435 C C . ASN A 1 197 ? 50.775 12.913 36.514 1.00 49.74 185 ASN A C 1
ATOM 1436 O O . ASN A 1 197 ? 50.164 11.861 36.268 1.00 47.80 185 ASN A O 1
ATOM 1441 N N . GLU A 1 198 ? 50.668 13.582 37.672 1.00 49.41 186 GLU A N 1
ATOM 1442 C CA . GLU A 1 198 ? 49.878 13.077 38.782 1.00 50.36 186 GLU A CA 1
ATOM 1443 C C . GLU A 1 198 ? 48.389 13.434 38.658 1.00 50.62 186 GLU A C 1
ATOM 1444 O O . GLU A 1 198 ? 47.555 12.576 38.809 1.00 50.32 186 GLU A O 1
ATOM 1447 N N . GLU A 1 199 ? 48.047 14.691 38.386 1.00 51.06 187 GLU A N 1
ATOM 1448 C CA . GLU A 1 199 ? 46.654 15.143 38.598 1.00 51.44 187 GLU A CA 1
ATOM 1449 C C . GLU A 1 199 ? 45.911 15.477 37.327 1.00 50.75 187 GLU A C 1
ATOM 1450 O O . GLU A 1 199 ? 46.517 15.800 36.311 1.00 50.82 187 GLU A O 1
ATOM 1456 N N . GLU A 1 200 ? 44.595 15.451 37.407 1.00 49.67 188 GLU A N 1
ATOM 1457 C CA . GLU A 1 200 ? 43.756 15.875 36.313 1.00 50.90 188 GLU A CA 1
ATOM 1458 C C . GLU A 1 200 ? 43.514 17.344 36.287 1.00 50.39 188 GLU A C 1
ATOM 1459 O O . GLU A 1 200 ? 43.384 17.972 37.323 1.00 50.98 188 GLU A O 1
ATOM 1465 N N . ALA A 1 201 ? 43.397 17.860 35.072 1.00 50.65 189 ALA A N 1
ATOM 1466 C CA . ALA A 1 201 ? 43.232 19.287 34.825 1.00 50.51 189 ALA A CA 1
ATOM 1467 C C . ALA A 1 201 ? 42.985 19.535 33.366 1.00 50.01 189 ALA A C 1
ATOM 1468 O O . ALA A 1 201 ? 43.360 18.720 32.517 1.00 50.72 189 ALA A O 1
ATOM 1470 N N . SER A 1 202 ? 42.367 20.674 33.061 1.00 50.78 190 SER A N 1
ATOM 1471 C CA . SER A 1 202 ? 42.241 21.142 31.672 1.00 50.89 190 SER A CA 1
ATOM 1472 C C . SER A 1 202 ? 42.111 22.669 31.633 1.00 51.12 190 SER A C 1
ATOM 1473 O O . SER A 1 202 ? 41.684 23.285 32.613 1.00 49.97 190 SER A O 1
ATOM 1476 N N . PHE A 1 203 ? 42.537 23.264 30.510 1.00 50.27 191 PHE A N 1
ATOM 1477 C CA . PHE A 1 203 ? 42.523 24.699 30.316 1.00 48.90 191 PHE A CA 1
ATOM 1478 C C . PHE A 1 203 ? 42.711 25.026 28.819 1.00 48.22 191 PHE A C 1
ATOM 1479 O O . PHE A 1 203 ? 43.276 24.245 28.060 1.00 47.44 191 PHE A O 1
ATOM 1487 N N . LEU A 1 204 ? 42.256 26.208 28.425 1.00 48.14 192 LEU A N 1
ATOM 1488 C CA . LEU A 1 204 ? 42.447 26.709 27.073 1.00 48.57 192 LEU A CA 1
ATOM 1489 C C . LEU A 1 204 ? 43.499 27.826 27.101 1.00 48.73 192 LEU A C 1
ATOM 1490 O O . LEU A 1 204 ? 43.404 28.752 27.893 1.00 47.62 192 LEU A O 1
ATOM 1495 N N . LEU A 1 205 ? 44.529 27.696 26.279 1.00 49.23 193 LEU A N 1
ATOM 1496 C CA . LEU A 1 205 ? 45.458 28.796 26.058 1.00 49.33 193 LEU A CA 1
ATOM 1497 C C . LEU A 1 205 ? 45.211 29.354 24.659 1.00 49.59 193 LEU A C 1
ATOM 1498 O O . LEU A 1 205 ? 44.931 28.590 23.700 1.00 50.26 193 LEU A O 1
ATOM 1503 N N . SER A 1 206 ? 45.298 30.675 24.548 1.00 49.62 194 SER A N 1
ATOM 1504 C CA . SER A 1 206 ? 45.036 31.416 23.303 1.00 49.69 194 SER A CA 1
ATOM 1505 C C . SER A 1 206 ? 46.051 31.034 22.241 1.00 50.90 194 SER A C 1
ATOM 1506 O O . SER A 1 206 ? 47.146 30.526 22.552 1.00 51.01 194 SER A O 1
ATOM 1509 N N . LEU A 1 207 ? 45.708 31.295 20.982 1.00 50.43 195 LEU A N 1
ATOM 1510 C CA . LEU A 1 207 ? 46.622 31.000 19.904 1.00 50.40 195 LEU A CA 1
ATOM 1511 C C . LEU A 1 207 ? 47.899 31.825 20.031 1.00 50.60 195 LEU A C 1
ATOM 1512 O O . LEU A 1 207 ? 48.992 31.283 19.841 1.00 51.42 195 LEU A O 1
ATOM 1517 N N . LYS A 1 208 ? 47.770 33.103 20.403 1.00 49.39 196 LYS A N 1
ATOM 1518 C CA . LYS A 1 208 ? 48.942 33.947 20.627 1.00 49.68 196 LYS A CA 1
ATOM 1519 C C . LYS A 1 208 ? 49.859 33.377 21.745 1.00 49.51 196 LYS A C 1
ATOM 1520 O O . LYS A 1 208 ? 51.072 33.344 21.590 1.00 48.24 196 LYS A O 1
ATOM 1526 N N . SER A 1 209 ? 49.267 32.870 22.824 1.00 48.65 197 SER A N 1
ATOM 1527 C CA . SER A 1 209 ? 50.029 32.277 23.906 1.00 47.98 197 SER A CA 1
ATOM 1528 C C . SER A 1 209 ? 50.769 31.034 23.416 1.00 48.50 197 SER A C 1
ATOM 1529 O O . SER A 1 209 ? 51.939 30.849 23.700 1.00 46.94 197 SER A O 1
ATOM 1532 N N . MET A 1 210 ? 50.076 30.228 22.626 1.00 49.20 198 MET A N 1
ATOM 1533 C CA . MET A 1 210 ? 50.612 28.993 22.061 1.00 49.39 198 MET A CA 1
ATOM 1534 C C . MET A 1 210 ? 51.746 29.132 21.076 1.00 49.49 198 MET A C 1
ATOM 1535 O O . MET A 1 210 ? 52.645 28.289 21.059 1.00 48.47 198 MET A O 1
ATOM 1540 N N . LYS A 1 211 ? 51.726 30.213 20.295 1.00 48.56 199 LYS A N 1
ATOM 1541 C CA . LYS A 1 211 ? 52.833 30.579 19.433 1.00 49.98 199 LYS A CA 1
ATOM 1542 C C . LYS A 1 211 ? 54.090 30.983 20.229 1.00 48.78 199 LYS A C 1
ATOM 1543 O O . LYS A 1 211 ? 55.241 30.738 19.807 1.00 48.27 199 LYS A O 1
ATOM 1549 N N . GLU A 1 212 ? 53.882 31.562 21.402 1.00 46.89 200 GLU A N 1
ATOM 1550 C CA . GLU A 1 212 ? 55.007 31.831 22.273 1.00 46.93 200 GLU A CA 1
ATOM 1551 C C . GLU A 1 212 ? 55.495 30.497 22.858 1.00 47.04 200 GLU A C 1
ATOM 1552 O O . GLU A 1 212 ? 56.686 30.292 22.960 1.00 46.57 200 GLU A O 1
ATOM 1558 N N . VAL A 1 213 ? 54.590 29.594 23.211 1.00 48.14 201 VAL A N 1
ATOM 1559 C CA . VAL A 1 213 ? 54.993 28.272 23.729 1.00 49.64 201 VAL A CA 1
ATOM 1560 C C . VAL A 1 213 ? 55.916 27.596 22.715 1.00 50.50 201 VAL A C 1
ATOM 1561 O O . VAL A 1 213 ? 57.030 27.155 23.071 1.00 50.05 201 VAL A O 1
ATOM 1565 N N . GLN A 1 214 ? 55.483 27.607 21.450 1.00 50.89 202 GLN A N 1
ATOM 1566 C CA . GLN A 1 214 ? 56.217 26.995 20.368 1.00 51.77 202 GLN A CA 1
ATOM 1567 C C . GLN A 1 214 ? 57.586 27.677 20.214 1.00 51.21 202 GLN A C 1
ATOM 1568 O O . GLN A 1 214 ? 58.612 27.030 19.958 1.00 50.41 202 GLN A O 1
ATOM 1574 N N . ASN A 1 215 ? 57.589 28.997 20.333 1.00 49.88 203 ASN A N 1
ATOM 1575 C CA . ASN A 1 215 ? 58.809 29.791 20.195 1.00 49.20 203 ASN A CA 1
ATOM 1576 C C . ASN A 1 215 ? 59.825 29.393 21.268 1.00 49.33 203 ASN A C 1
ATOM 1577 O O . ASN A 1 215 ? 61.027 29.226 21.009 1.00 48.34 203 ASN A O 1
ATOM 1582 N N . VAL A 1 216 ? 59.321 29.245 22.483 1.00 49.55 204 VAL A N 1
ATOM 1583 C CA . VAL A 1 216 ? 60.139 28.802 23.619 1.00 50.84 204 VAL A CA 1
ATOM 1584 C C . VAL A 1 216 ? 60.783 27.412 23.345 1.00 50.53 204 VAL A C 1
ATOM 1585 O O . VAL A 1 216 ? 62.029 27.241 23.408 1.00 50.57 204 VAL A O 1
ATOM 1589 N N . LEU A 1 217 ? 59.936 26.482 22.954 1.00 49.84 205 LEU A N 1
ATOM 1590 C CA . LEU A 1 217 ? 60.343 25.090 22.707 1.00 51.40 205 LEU A CA 1
ATOM 1591 C C . LEU A 1 217 ? 61.327 24.991 21.553 1.00 51.34 205 LEU A C 1
ATOM 1592 O O . LEU A 1 217 ? 62.289 24.210 21.617 1.00 52.54 205 LEU A O 1
ATOM 1597 N N . ASP A 1 218 ? 61.091 25.765 20.490 1.00 50.75 206 ASP A N 1
ATOM 1598 C CA . ASP A 1 218 ? 61.991 25.772 19.349 1.00 51.33 206 ASP A CA 1
ATOM 1599 C C . ASP A 1 218 ? 63.309 26.415 19.695 1.00 49.89 206 ASP A C 1
ATOM 1600 O O . ASP A 1 218 ? 64.259 26.197 18.964 1.00 50.74 206 ASP A O 1
ATOM 1605 N N . ASN A 1 219 ? 63.402 27.151 20.807 1.00 47.95 207 ASN A N 1
ATOM 1606 C CA . ASN A 1 219 ? 64.637 27.842 21.165 1.00 47.48 207 ASN A CA 1
ATOM 1607 C C . ASN A 1 219 ? 65.249 27.479 22.494 1.00 48.16 207 ASN A C 1
ATOM 1608 O O . ASN A 1 219 ? 66.081 28.206 23.006 1.00 48.56 207 ASN A O 1
ATOM 1613 N N . THR A 1 220 ? 64.870 26.351 23.062 1.00 49.80 208 THR A N 1
ATOM 1614 C CA . THR A 1 220 ? 65.592 25.835 24.221 1.00 51.09 208 THR A CA 1
ATOM 1615 C C . THR A 1 220 ? 66.349 24.539 23.864 1.00 52.16 208 THR A C 1
ATOM 1616 O O . THR A 1 220 ? 65.881 23.711 23.090 1.00 52.05 208 THR A O 1
ATOM 1620 N N . THR A 1 221 ? 67.526 24.384 24.436 1.00 53.49 209 THR A N 1
ATOM 1621 C CA . THR A 1 221 ? 68.280 23.155 24.256 1.00 54.76 209 THR A CA 1
ATOM 1622 C C . THR A 1 221 ? 68.069 22.244 25.458 1.00 54.79 209 THR A C 1
ATOM 1623 O O . THR A 1 221 ? 68.668 21.177 25.527 1.00 55.21 209 THR A O 1
ATOM 1627 N N . GLU A 1 222 ? 67.219 22.637 26.403 1.00 54.41 210 GLU A N 1
ATOM 1628 C CA . GLU A 1 222 ? 67.099 21.824 27.584 1.00 55.12 210 GLU A CA 1
ATOM 1629 C C . GLU A 1 222 ? 66.128 20.642 27.398 1.00 53.80 210 GLU A C 1
ATOM 1630 O O . GLU A 1 222 ? 65.127 20.760 26.702 1.00 52.47 210 GLU A O 1
ATOM 1636 N N . PRO A 1 223 ? 66.485 19.467 27.966 1.00 53.73 211 PRO A N 1
ATOM 1637 C CA . PRO A 1 223 ? 65.805 18.169 27.681 1.00 53.51 211 PRO A CA 1
ATOM 1638 C C . PRO A 1 223 ? 64.326 18.079 28.084 1.00 52.48 211 PRO A C 1
ATOM 1639 O O . PRO A 1 223 ? 63.526 17.417 27.416 1.00 51.75 211 PRO A O 1
ATOM 1643 N N . THR A 1 224 ? 63.979 18.724 29.184 1.00 52.77 212 THR A N 1
ATOM 1644 C CA . THR A 1 224 ? 62.596 18.783 29.634 1.00 52.81 212 THR A CA 1
ATOM 1645 C C . THR A 1 224 ? 62.225 20.190 30.054 1.00 51.56 212 THR A C 1
ATOM 1646 O O . THR A 1 224 ? 63.094 21.012 30.303 1.00 53.51 212 THR A O 1
ATOM 1650 N N . ILE A 1 225 ? 60.929 20.464 30.112 1.00 50.94 213 ILE A N 1
ATOM 1651 C CA . ILE A 1 225 ? 60.406 21.761 30.581 1.00 50.30 213 ILE A CA 1
ATOM 1652 C C . ILE A 1 225 ? 59.308 21.524 31.636 1.00 49.74 213 ILE A C 1
ATOM 1653 O O . ILE A 1 225 ? 58.708 20.441 31.694 1.00 47.98 213 ILE A O 1
ATOM 1658 N N . THR A 1 226 ? 59.046 22.540 32.457 1.00 49.14 214 THR A N 1
ATOM 1659 C CA . THR A 1 226 ? 58.037 22.441 33.514 1.00 49.41 214 THR A CA 1
ATOM 1660 C C . THR A 1 226 ? 56.808 23.274 33.205 1.00 48.24 214 THR A C 1
ATOM 1661 O O . THR A 1 226 ? 56.919 24.406 32.763 1.00 47.44 214 THR A O 1
ATOM 1665 N N . VAL A 1 227 ? 55.636 22.704 33.502 1.00 46.97 215 VAL A N 1
ATOM 1666 C CA . VAL A 1 227 ? 54.345 23.371 33.308 1.00 45.87 215 VAL A CA 1
ATOM 1667 C C . VAL A 1 227 ? 53.641 23.391 34.637 1.00 45.51 215 VAL A C 1
ATOM 1668 O O . VAL A 1 227 ? 53.598 22.379 35.294 1.00 45.36 215 VAL A O 1
ATOM 1672 N N . ARG A 1 228 ? 53.091 24.523 35.019 1.00 45.04 216 ARG A N 1
ATOM 1673 C CA . ARG A 1 228 ? 52.286 24.649 36.251 1.00 46.22 216 ARG A CA 1
ATOM 1674 C C . ARG A 1 228 ? 51.009 25.430 35.982 1.00 45.17 216 ARG A C 1
ATOM 1675 O O . ARG A 1 228 ? 51.027 26.488 35.315 1.00 45.98 216 ARG A O 1
ATOM 1683 N N . TYR A 1 229 ? 49.909 24.921 36.507 1.00 44.69 217 TYR A N 1
ATOM 1684 C CA . TYR A 1 229 ? 48.616 25.522 36.311 1.00 44.21 217 TYR A CA 1
ATOM 1685 C C . TYR A 1 229 ? 48.000 25.809 37.659 1.00 44.20 217 TYR A C 1
ATOM 1686 O O . TYR A 1 229 ? 47.910 24.899 38.501 1.00 42.01 217 TYR A O 1
ATOM 1695 N N . ASP A 1 230 ? 47.565 27.054 37.878 1.00 44.89 218 ASP A N 1
ATOM 1696 C CA . ASP A 1 230 ? 46.985 27.431 39.197 1.00 46.41 218 ASP A CA 1
ATOM 1697 C C . ASP A 1 230 ? 45.489 27.734 39.194 1.00 46.00 218 ASP A C 1
ATOM 1698 O O . ASP A 1 230 ? 44.951 28.207 40.194 1.00 45.91 218 ASP A O 1
ATOM 1703 N N . GLY A 1 231 ? 44.810 27.421 38.101 1.00 45.93 219 GLY A N 1
ATOM 1704 C CA . GLY A 1 231 ? 43.381 27.733 37.969 1.00 45.85 219 GLY A CA 1
ATOM 1705 C C . GLY A 1 231 ? 43.147 28.991 37.158 1.00 45.74 219 GLY A C 1
ATOM 1706 O O . GLY A 1 231 ? 42.068 29.195 36.632 1.00 45.17 219 GLY A O 1
ATOM 1707 N N . ARG A 1 232 ? 44.149 29.868 37.082 1.00 45.86 220 ARG A N 1
ATOM 1708 C CA . ARG A 1 232 ? 44.007 31.119 36.340 1.00 46.98 220 ARG A CA 1
ATOM 1709 C C . ARG A 1 232 ? 45.104 31.342 35.342 1.00 46.57 220 ARG A C 1
ATOM 1710 O O . ARG A 1 232 ? 44.855 31.940 34.308 1.00 45.71 220 ARG A O 1
ATOM 1714 N N . ARG A 1 233 ? 46.316 30.883 35.672 1.00 46.83 221 ARG A N 1
ATOM 1715 C CA . ARG A 1 233 ? 47.467 31.034 34.832 1.00 46.99 221 ARG A CA 1
ATOM 1716 C C . ARG A 1 233 ? 48.270 29.760 34.721 1.00 46.38 221 ARG A C 1
ATOM 1717 O O . ARG A 1 23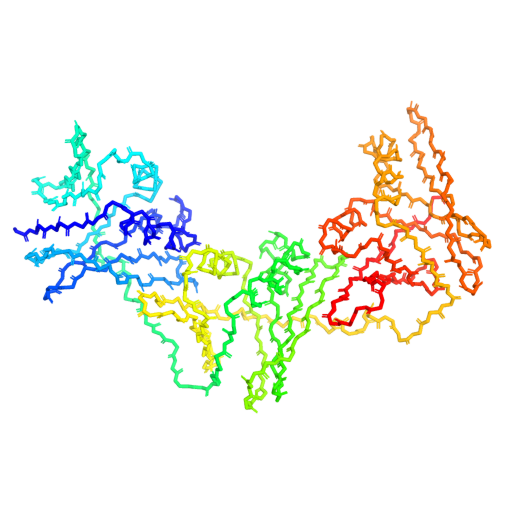3 ? 48.272 28.936 35.638 1.00 46.24 221 ARG A O 1
ATOM 1725 N N . VAL A 1 234 ? 48.966 29.629 33.607 1.00 45.59 222 VAL A N 1
ATOM 1726 C CA . VAL A 1 234 ? 49.874 28.523 33.339 1.00 46.33 222 VAL A CA 1
ATOM 1727 C C . VAL A 1 234 ? 51.278 29.143 33.129 1.00 46.42 222 VAL A C 1
ATOM 1728 O O . VAL A 1 234 ? 51.448 30.056 32.292 1.00 45.65 222 VAL A O 1
ATOM 1732 N N . SER A 1 235 ? 52.254 28.642 33.887 1.00 46.50 223 SER A N 1
ATOM 1733 C CA . SER A 1 235 ? 53.651 28.943 33.695 1.00 47.36 223 SER A CA 1
ATOM 1734 C C . SER A 1 235 ? 54.259 27.787 32.939 1.00 48.13 223 SER A C 1
ATOM 1735 O O . SER A 1 235 ? 54.006 26.630 33.269 1.00 47.92 223 SER A O 1
ATOM 1738 N N . LEU A 1 236 ? 55.059 28.119 31.939 1.00 48.50 224 LEU A N 1
ATOM 1739 C CA . LEU A 1 236 ? 55.920 27.203 31.241 1.00 51.01 224 LEU A CA 1
ATOM 1740 C C . LEU A 1 236 ? 57.342 27.715 31.473 1.00 52.17 224 LEU A C 1
ATOM 1741 O O . LEU A 1 236 ? 57.678 28.832 31.055 1.00 52.06 224 LEU A O 1
ATOM 1746 N N . SER A 1 237 ? 58.153 26.913 32.151 1.00 53.30 225 SER A N 1
ATOM 1747 C CA . SER A 1 237 ? 59.461 27.340 32.652 1.00 54.39 225 SER A CA 1
ATOM 1748 C C . SER A 1 237 ? 60.569 26.450 32.099 1.00 54.34 225 SER A C 1
ATOM 1749 O O . SER A 1 237 ? 60.433 25.203 32.073 1.00 52.46 225 SER A O 1
ATOM 1752 N N . THR A 1 238 ? 61.661 27.092 31.692 1.00 54.17 226 THR A N 1
ATOM 1753 C CA . THR A 1 238 ? 62.950 26.443 31.524 1.00 54.81 226 THR A CA 1
ATOM 1754 C C . THR A 1 238 ? 63.877 26.996 32.623 1.00 55.04 226 THR A C 1
ATOM 1755 O O . THR A 1 238 ? 63.442 27.728 33.510 1.00 54.62 226 THR A O 1
ATOM 1759 N N . ASN A 1 239 ? 65.141 26.580 32.575 1.00 54.84 227 ASN A N 1
ATOM 1760 C CA . ASN A 1 239 ? 66.225 27.067 33.423 1.00 54.86 227 ASN A CA 1
ATOM 1761 C C . ASN A 1 239 ? 66.239 28.604 33.563 1.00 53.84 227 ASN A C 1
ATOM 1762 O O . ASN A 1 239 ? 66.258 29.130 34.684 1.00 55.07 227 ASN A O 1
ATOM 1767 N N . ASP A 1 240 ? 66.150 29.288 32.418 1.00 51.38 228 ASP A N 1
ATOM 1768 C CA . ASP A 1 240 ? 66.477 30.723 32.263 1.00 49.73 228 ASP A CA 1
ATOM 1769 C C . ASP A 1 240 ? 65.274 31.588 31.872 1.00 49.56 228 ASP A C 1
ATOM 1770 O O . ASP A 1 240 ? 65.403 32.812 31.835 1.00 49.06 228 ASP A O 1
ATOM 1775 N N . VAL A 1 241 ? 64.145 30.955 31.549 1.00 49.09 229 VAL A N 1
ATOM 1776 C CA . VAL A 1 241 ? 62.996 31.602 30.933 1.00 49.87 229 VAL A CA 1
ATOM 1777 C C . VAL A 1 241 ? 61.701 31.201 31.623 1.00 50.26 229 VAL A C 1
ATOM 1778 O O . VAL A 1 241 ? 61.320 30.025 31.653 1.00 49.93 229 VAL A O 1
ATOM 1782 N N . GLU A 1 242 ? 61.021 32.200 32.195 1.00 50.24 230 GLU A N 1
ATOM 1783 C CA . GLU A 1 242 ? 59.671 32.014 32.739 1.00 50.62 230 GLU A CA 1
ATOM 1784 C C . GLU A 1 242 ? 58.659 32.619 31.804 1.00 50.66 230 GLU A C 1
ATOM 1785 O O . GLU A 1 242 ? 58.692 33.829 31.508 1.00 49.28 230 GLU A O 1
ATOM 1791 N N . THR A 1 243 ? 57.741 31.772 31.339 1.00 50.42 231 THR A N 1
ATOM 1792 C CA . THR A 1 243 ? 56.627 32.217 30.534 1.00 50.14 231 THR A CA 1
ATOM 1793 C C . THR A 1 243 ? 55.347 31.948 31.309 1.00 49.99 231 THR A C 1
ATOM 1794 O O . THR A 1 243 ? 55.152 30.843 31.770 1.00 48.10 231 THR A O 1
ATOM 1798 N N . VAL A 1 244 ? 54.475 32.956 31.411 1.00 48.13 232 VAL A N 1
ATOM 1799 C CA . VAL A 1 244 ? 53.227 32.840 32.138 1.00 48.63 232 VAL A CA 1
ATOM 1800 C C . VAL A 1 244 ? 52.123 33.334 31.247 1.00 48.50 232 VAL A C 1
ATOM 1801 O O . VAL A 1 244 ? 52.253 34.359 30.562 1.00 48.07 232 VAL A O 1
ATOM 1805 N N . MET A 1 245 ? 51.048 32.571 31.198 1.00 47.47 233 MET A N 1
ATOM 1806 C CA . MET A 1 245 ? 49.944 32.873 30.291 1.00 47.50 233 MET A CA 1
ATOM 1807 C C . MET A 1 245 ? 48.646 32.815 31.039 1.00 46.62 233 MET A C 1
ATOM 1808 O O . MET A 1 245 ? 48.393 31.829 31.734 1.00 46.32 233 MET A O 1
ATOM 1813 N N . ARG A 1 246 ? 47.799 33.834 30.897 1.00 46.48 234 ARG A N 1
ATOM 1814 C CA . ARG A 1 246 ? 46.440 33.754 31.463 1.00 47.27 234 ARG A CA 1
ATOM 1815 C C . ARG A 1 246 ? 45.599 32.855 30.613 1.00 46.38 234 ARG A C 1
ATOM 1816 O O . ARG A 1 246 ? 45.572 32.966 29.399 1.00 45.16 234 ARG A O 1
ATOM 1824 N N . VAL A 1 247 ? 44.864 31.987 31.290 1.00 45.50 235 VAL A N 1
ATOM 1825 C CA . VAL A 1 247 ? 44.032 30.970 30.670 1.00 46.18 235 VAL A CA 1
ATOM 1826 C C . VAL A 1 247 ? 42.840 31.610 29.941 1.00 44.55 235 VAL A C 1
ATOM 1827 O O . VAL A 1 247 ? 42.405 32.661 30.346 1.00 45.83 235 VAL A O 1
ATOM 1831 N N . VAL A 1 248 ? 42.345 31.052 28.848 1.00 42.16 236 VAL A N 1
ATOM 1832 C CA . VAL A 1 248 ? 41.209 31.711 28.212 1.00 41.57 236 VAL A CA 1
ATOM 1833 C C . VAL A 1 248 ? 39.902 31.538 29.033 1.00 41.70 236 VAL A C 1
ATOM 1834 O O . VAL A 1 248 ? 39.550 30.440 29.436 1.00 42.24 236 VAL A O 1
ATOM 1838 N N . ASP A 1 249 ? 39.192 32.628 29.255 1.00 41.82 237 ASP A N 1
ATOM 1839 C CA . ASP A 1 249 ? 37.918 32.572 29.958 1.00 42.66 237 ASP A CA 1
ATOM 1840 C C . ASP A 1 249 ? 36.773 32.179 29.018 1.00 43.24 237 ASP A C 1
ATOM 1841 O O . ASP A 1 249 ? 35.861 32.963 28.754 1.00 43.92 237 ASP A O 1
ATOM 1846 N N . ALA A 1 250 ? 36.844 30.971 28.495 1.00 43.64 238 ALA A N 1
ATOM 1847 C CA . ALA A 1 250 ? 35.850 30.507 27.576 1.00 44.44 238 ALA A CA 1
ATOM 1848 C C . ALA A 1 250 ? 35.845 29.017 27.695 1.00 45.87 238 ALA A C 1
ATOM 1849 O O . ALA A 1 250 ? 36.869 28.402 28.020 1.00 47.46 238 ALA A O 1
ATOM 1851 N N . GLU A 1 251 ? 34.712 28.421 27.364 1.00 47.20 239 GLU A N 1
ATOM 1852 C CA . GLU A 1 251 ? 34.557 26.976 27.407 1.00 47.79 239 GLU A CA 1
ATOM 1853 C C . GLU A 1 251 ? 34.861 26.354 26.050 1.00 46.97 239 GLU A C 1
ATOM 1854 O O . GLU A 1 251 ? 34.228 26.665 25.039 1.00 47.38 239 GLU A O 1
ATOM 1860 N N . PHE A 1 252 ? 35.869 25.495 26.007 1.00 46.42 240 PHE A N 1
ATOM 1861 C CA . PHE A 1 252 ? 36.225 24.846 24.749 1.00 46.48 240 PHE A CA 1
ATOM 1862 C C . PHE A 1 252 ? 35.059 23.882 24.422 1.00 46.90 240 PHE A C 1
ATOM 1863 O O . PHE A 1 252 ? 34.543 23.262 25.333 1.00 46.75 240 PHE A O 1
ATOM 1871 N N . PRO A 1 253 ? 34.611 23.804 23.147 1.00 48.39 241 PRO A N 1
ATOM 1872 C CA . PRO A 1 253 ? 33.493 22.912 22.762 1.00 48.67 241 PRO A CA 1
ATOM 1873 C C . PRO A 1 253 ? 33.697 21.467 23.154 1.00 49.19 241 PRO A C 1
ATOM 1874 O O . PRO A 1 253 ? 34.835 21.006 23.286 1.00 48.47 241 PRO A O 1
ATOM 1878 N N . ASP A 1 254 ? 32.587 20.752 23.295 1.00 49.59 242 ASP A N 1
ATOM 1879 C CA . ASP A 1 254 ? 32.609 19.320 23.560 1.00 50.25 242 ASP A CA 1
ATOM 1880 C C . ASP A 1 254 ? 32.940 18.584 22.265 1.00 50.11 242 ASP A C 1
ATOM 1881 O O . ASP A 1 254 ? 32.082 18.026 21.597 1.00 49.30 242 ASP A O 1
ATOM 1886 N N . TYR A 1 255 ? 34.223 18.606 21.932 1.00 50.33 243 TYR A N 1
ATOM 1887 C CA . TYR A 1 255 ? 34.720 18.206 20.628 1.00 49.71 243 TYR A CA 1
ATOM 1888 C C . TYR A 1 255 ? 34.501 16.708 20.370 1.00 51.27 243 TYR A C 1
ATOM 1889 O O . TYR A 1 255 ? 34.364 16.278 19.226 1.00 50.92 243 TYR A O 1
ATOM 1898 N N . LYS A 1 256 ? 34.443 15.922 21.436 1.00 52.46 244 LYS A N 1
ATOM 1899 C CA . LYS A 1 256 ? 34.260 14.480 21.324 1.00 54.65 244 LYS A CA 1
ATOM 1900 C C . LYS A 1 256 ? 32.993 14.102 20.514 1.00 54.65 244 LYS A C 1
ATOM 1901 O O . LYS A 1 256 ? 32.967 13.086 19.839 1.00 52.95 244 LYS A O 1
ATOM 1907 N N . ARG A 1 257 ? 31.996 14.980 20.499 1.00 54.97 245 ARG A N 1
ATOM 1908 C CA . ARG A 1 257 ? 30.797 14.721 19.688 1.00 55.83 245 ARG A CA 1
ATOM 1909 C C . ARG A 1 257 ? 31.017 14.762 18.176 1.00 55.84 245 ARG A C 1
ATOM 1910 O O . ARG A 1 257 ? 30.181 14.299 17.434 1.00 56.67 245 ARG A O 1
ATOM 1918 N N . VAL A 1 258 ? 32.117 15.324 17.698 1.00 55.94 246 VAL A N 1
ATOM 1919 C CA . VAL A 1 258 ? 32.400 15.241 16.269 1.00 56.75 246 VAL A CA 1
ATOM 1920 C C . VAL A 1 258 ? 33.384 14.128 15.903 1.00 55.93 246 VAL A C 1
ATOM 1921 O O . VAL A 1 258 ? 33.731 13.953 14.722 1.00 56.79 246 VAL A O 1
ATOM 1925 N N . ILE A 1 259 ? 33.900 13.430 16.908 1.00 53.79 247 ILE A N 1
ATOM 1926 C CA . ILE A 1 259 ? 34.783 12.307 16.649 1.00 53.09 247 ILE A CA 1
ATOM 1927 C C . ILE A 1 259 ? 33.901 11.058 16.581 1.00 52.72 247 ILE A C 1
ATOM 1928 O O . ILE A 1 259 ? 33.415 10.620 17.601 1.00 51.31 247 ILE A O 1
ATOM 1933 N N . PRO A 1 260 ? 33.646 10.526 15.376 1.00 52.78 248 PRO A N 1
ATOM 1934 C CA . PRO A 1 260 ? 32.787 9.349 15.278 1.00 52.86 248 PRO A CA 1
ATOM 1935 C C . PRO A 1 260 ? 33.332 8.130 15.986 1.00 52.97 248 PRO A C 1
ATOM 1936 O O . PRO A 1 260 ? 34.537 7.987 16.122 1.00 52.91 248 PRO A O 1
ATOM 1940 N N . GLU A 1 261 ? 32.432 7.271 16.476 1.00 53.30 249 GLU A N 1
ATOM 1941 C CA . GLU A 1 261 ? 32.849 6.090 17.220 1.00 53.89 249 GLU A CA 1
ATOM 1942 C C . GLU A 1 261 ? 32.955 4.862 16.319 1.00 54.51 249 GLU A C 1
ATOM 1943 O O . GLU A 1 261 ? 33.621 3.885 16.675 1.00 55.49 249 GLU A O 1
ATOM 1949 N N . THR A 1 262 ? 32.308 4.897 15.158 1.00 53.29 250 THR A N 1
ATOM 1950 C CA . THR A 1 262 ? 32.438 3.819 14.202 1.00 53.64 250 THR A CA 1
ATOM 1951 C C . THR A 1 262 ? 32.529 4.406 12.807 1.00 52.00 250 THR A C 1
ATOM 1952 O O . THR A 1 262 ? 32.417 5.650 12.636 1.00 54.99 250 THR A O 1
ATOM 1956 N N A PHE A 1 263 ? 32.843 3.541 11.829 0.50 50.33 251 PHE A N 1
ATOM 1957 N N B PHE A 1 263 ? 32.713 3.573 11.801 0.50 50.72 251 PHE A N 1
ATOM 1958 C CA A PHE A 1 263 ? 32.996 3.894 10.395 0.50 49.00 251 PHE A CA 1
ATOM 1959 C CA B PHE A 1 263 ? 32.748 4.086 10.445 0.50 49.59 251 PHE A CA 1
ATOM 1960 C C A PHE A 1 263 ? 32.056 3.022 9.559 0.50 48.03 251 PHE A C 1
ATOM 1961 C C B PHE A 1 263 ? 32.143 3.054 9.519 0.50 48.46 251 PHE A C 1
ATOM 1962 O O A PHE A 1 263 ? 31.765 1.921 9.961 0.50 47.56 251 PHE A O 1
ATOM 1963 O O B PHE A 1 263 ? 32.166 1.884 9.818 0.50 48.06 251 PHE A O 1
ATOM 1978 N N . LYS A 1 264 ? 31.571 3.504 8.414 1.00 47.65 252 LYS A N 1
ATOM 1979 C CA . LYS A 1 264 ? 30.955 2.604 7.429 1.00 47.41 252 LYS A CA 1
ATOM 1980 C C . LYS A 1 264 ? 31.885 2.330 6.251 1.00 46.06 252 LYS A C 1
ATOM 1981 O O . LYS A 1 264 ? 31.724 1.332 5.580 1.00 43.94 252 LYS A O 1
ATOM 1985 N N . THR A 1 265 ? 32.834 3.249 6.020 1.00 45.42 253 THR A N 1
ATOM 1986 C CA . THR A 1 265 ? 33.814 3.213 4.948 1.00 46.07 253 THR A CA 1
ATOM 1987 C C . THR A 1 265 ? 35.207 3.590 5.505 1.00 46.99 253 THR A C 1
ATOM 1988 O O . THR A 1 265 ? 35.351 4.563 6.238 1.00 46.87 253 THR A O 1
ATOM 1992 N N . LYS A 1 266 ? 36.211 2.784 5.173 1.00 47.97 254 LYS A N 1
ATOM 1993 C CA . LYS A 1 266 ? 37.601 3.094 5.492 1.00 48.34 254 LYS A CA 1
ATOM 1994 C C . LYS A 1 266 ? 38.452 3.005 4.229 1.00 47.98 254 LYS A C 1
ATOM 1995 O O . LYS A 1 266 ? 38.358 2.048 3.507 1.00 45.68 254 LYS A O 1
ATOM 2001 N N . VAL A 1 267 ? 39.282 4.007 3.994 1.00 47.81 255 VAL A N 1
ATOM 2002 C CA . VAL A 1 267 ? 40.157 4.056 2.845 1.00 47.62 255 VAL A CA 1
ATOM 2003 C C . VAL A 1 267 ? 41.607 4.172 3.340 1.00 47.37 255 VAL A C 1
ATOM 2004 O O . VAL A 1 267 ? 41.917 4.992 4.205 1.00 46.50 255 VAL A O 1
ATOM 2008 N N . VAL A 1 268 ? 42.468 3.287 2.858 1.00 46.34 256 VAL A N 1
ATOM 2009 C CA . VAL A 1 268 ? 43.900 3.411 3.108 1.00 45.73 256 VAL A CA 1
ATOM 2010 C C . VAL A 1 268 ? 44.517 3.867 1.812 1.00 45.06 256 VAL A C 1
ATOM 2011 O O . VAL A 1 268 ? 44.273 3.295 0.751 1.00 44.53 256 VAL A O 1
ATOM 2015 N N . VAL A 1 269 ? 45.333 4.906 1.900 1.00 45.41 257 VAL A N 1
ATOM 2016 C CA . VAL A 1 269 ? 45.852 5.567 0.717 1.00 45.74 257 VAL A CA 1
ATOM 2017 C C . VAL A 1 269 ? 47.194 6.204 1.070 1.00 45.72 257 VAL A C 1
ATOM 2018 O O . VAL A 1 269 ? 47.391 6.641 2.194 1.00 45.47 257 VAL A O 1
ATOM 2022 N N . SER A 1 270 ? 48.107 6.229 0.097 1.00 46.50 258 SER A N 1
ATOM 2023 C CA . SER A 1 270 ? 49.420 6.867 0.240 1.00 47.56 258 SER A CA 1
ATOM 2024 C C . SER A 1 270 ? 49.252 8.371 0.533 1.00 47.66 258 SER A C 1
ATOM 2025 O O . SER A 1 270 ? 48.449 9.042 -0.090 1.00 47.02 258 SER A O 1
ATOM 2028 N N . ARG A 1 271 ? 49.975 8.881 1.525 1.00 48.25 259 ARG A N 1
ATOM 2029 C CA . ARG A 1 271 ? 49.934 10.315 1.835 1.00 48.35 259 ARG A CA 1
ATOM 2030 C C . ARG A 1 271 ? 50.449 11.184 0.655 1.00 49.02 259 ARG A C 1
ATOM 2031 O O . ARG A 1 271 ? 49.829 12.170 0.294 1.00 47.30 259 ARG A O 1
ATOM 2039 N N . LYS A 1 272 ? 51.587 10.811 0.080 1.00 48.55 260 LYS A N 1
ATOM 2040 C CA . LYS A 1 272 ? 52.109 11.452 -1.149 1.00 50.37 260 LYS A CA 1
ATOM 2041 C C . LYS A 1 272 ? 51.112 11.393 -2.316 1.00 49.34 260 LYS A C 1
ATOM 2042 O O . LYS A 1 272 ? 50.893 12.399 -2.968 1.00 49.00 260 LYS A O 1
ATOM 2048 N N . GLU A 1 273 ? 50.510 10.231 -2.538 1.00 48.32 261 GLU A N 1
ATOM 2049 C CA . GLU A 1 273 ? 49.508 9.965 -3.623 1.00 48.95 261 GLU A CA 1
ATOM 2050 C C . GLU A 1 273 ? 48.272 10.864 -3.535 1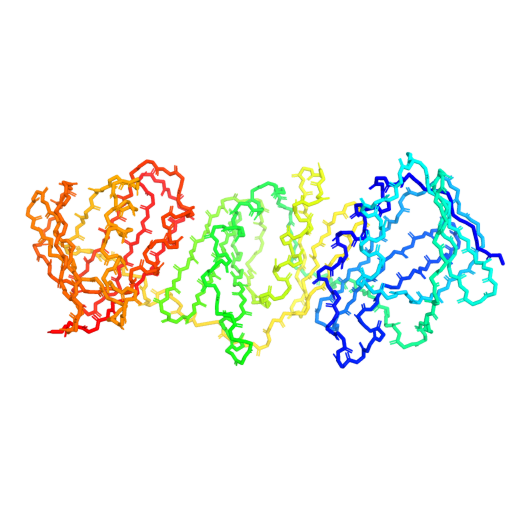.00 46.39 261 GLU A C 1
ATOM 2051 O O . GLU A 1 273 ? 47.875 11.538 -4.494 1.00 45.51 261 GLU A O 1
ATOM 2057 N N . LEU A 1 274 ? 47.705 10.939 -2.352 1.00 45.58 262 LEU A N 1
ATOM 2058 C CA . LEU A 1 274 ? 46.577 11.826 -2.128 1.00 45.01 262 LEU A CA 1
ATOM 2059 C C . LEU A 1 274 ? 46.961 13.302 -2.179 1.00 45.93 262 LEU A C 1
ATOM 2060 O O . LEU A 1 274 ? 46.192 14.111 -2.698 1.00 46.81 262 LEU A O 1
ATOM 2065 N N . ARG A 1 275 ? 48.087 13.676 -1.573 1.00 47.16 263 ARG A N 1
ATOM 2066 C CA . ARG A 1 275 ? 48.588 15.070 -1.664 1.00 48.36 263 ARG A CA 1
ATOM 2067 C C . ARG A 1 275 ? 48.737 15.506 -3.117 1.00 47.65 263 ARG A C 1
ATOM 2068 O O . ARG A 1 275 ? 48.316 16.596 -3.502 1.00 45.56 263 ARG A O 1
ATOM 2076 N N . GLU A 1 276 ? 49.295 14.639 -3.950 1.00 46.39 264 GLU A N 1
ATOM 2077 C CA . GLU A 1 276 ? 49.478 14.969 -5.347 1.00 47.62 264 GLU A CA 1
ATOM 2078 C C . GLU A 1 276 ? 48.145 15.074 -6.093 1.00 46.11 264 GLU A C 1
ATOM 2079 O O . GLU A 1 276 ? 47.951 15.908 -6.970 1.00 45.55 264 GLU A O 1
ATOM 2085 N N . SER A 1 277 ? 47.213 14.214 -5.749 1.00 46.92 265 SER A N 1
ATOM 2086 C CA . SER A 1 277 ? 45.870 14.229 -6.344 1.00 46.41 265 SER A CA 1
ATOM 2087 C C . SER A 1 277 ? 45.152 15.484 -5.931 1.00 46.78 265 SER A C 1
ATOM 2088 O O . SER A 1 277 ? 44.518 16.139 -6.767 1.00 44.91 265 SER A O 1
ATOM 2091 N N . LEU A 1 278 ? 45.233 15.827 -4.633 1.00 47.08 266 LEU A N 1
ATOM 2092 C CA . LEU A 1 278 ? 44.630 17.094 -4.156 1.00 47.76 266 LEU A CA 1
ATOM 2093 C C . LEU A 1 278 ? 45.199 18.306 -4.887 1.00 47.66 266 LEU A C 1
ATOM 2094 O O . LEU A 1 278 ? 44.456 19.184 -5.351 1.00 47.34 266 LEU A O 1
ATOM 2099 N N . LYS A 1 279 ? 46.514 18.338 -5.068 1.00 48.39 267 LYS A N 1
ATOM 2100 C CA . LYS A 1 279 ? 47.120 19.418 -5.847 1.00 49.23 267 LYS A CA 1
ATOM 2101 C C . LYS A 1 279 ? 46.558 19.539 -7.290 1.00 49.10 267 LYS A C 1
ATOM 2102 O O . LYS A 1 279 ? 46.305 20.647 -7.788 1.00 48.25 267 LYS A O 1
ATOM 2106 N N . ARG A 1 280 ? 46.357 18.402 -7.950 1.00 48.18 268 ARG A N 1
ATOM 2107 C CA . ARG A 1 280 ? 45.795 18.388 -9.310 1.00 47.97 268 ARG A CA 1
ATOM 2108 C C . ARG A 1 280 ? 44.373 18.970 -9.329 1.00 48.18 268 ARG A C 1
ATOM 2109 O O . ARG A 1 280 ? 44.068 19.813 -10.168 1.00 48.91 268 ARG A O 1
ATOM 2117 N N . VAL A 1 281 ? 43.508 18.563 -8.401 1.00 48.14 269 VAL A N 1
ATOM 2118 C CA . VAL A 1 281 ? 42.138 19.008 -8.452 1.00 49.03 269 VAL A CA 1
ATOM 2119 C C . VAL A 1 281 ? 41.997 20.451 -7.992 1.00 50.03 269 VAL A C 1
ATOM 2120 O O . VAL A 1 281 ? 41.070 21.115 -8.391 1.00 47.90 269 VAL A O 1
ATOM 2124 N N . MET A 1 282 ? 42.946 20.930 -7.194 1.00 51.42 270 MET A N 1
ATOM 2125 C CA . MET A 1 282 ? 42.973 22.319 -6.761 1.00 53.40 270 MET A CA 1
ATOM 2126 C C . MET A 1 282 ? 43.242 23.279 -7.872 1.00 51.14 270 MET A C 1
ATOM 2127 O O . MET A 1 282 ? 42.871 24.448 -7.789 1.00 50.22 270 MET A O 1
ATOM 2132 N N . VAL A 1 283 ? 43.830 22.802 -8.945 1.00 49.83 271 VAL A N 1
ATOM 2133 C CA . VAL A 1 283 ? 43.938 23.628 -10.131 1.00 48.91 271 VAL A CA 1
ATOM 2134 C C . VAL A 1 283 ? 42.545 24.186 -10.497 1.00 48.10 271 VAL A C 1
ATOM 2135 O O . VAL A 1 283 ? 42.427 25.347 -10.870 1.00 47.83 271 VAL A O 1
ATOM 2139 N N . ILE A 1 284 ? 41.504 23.357 -10.378 1.00 47.25 272 ILE A N 1
ATOM 2140 C CA . ILE A 1 284 ? 40.134 23.780 -10.676 1.00 47.45 272 ILE A CA 1
ATOM 2141 C C . ILE A 1 284 ? 39.405 24.287 -9.426 1.00 47.99 272 ILE A C 1
ATOM 2142 O O . ILE A 1 284 ? 38.700 25.273 -9.502 1.00 46.74 272 ILE A O 1
ATOM 2147 N N . ALA A 1 285 ? 39.615 23.629 -8.283 1.00 48.80 273 ALA A N 1
ATOM 2148 C CA . ALA A 1 285 ? 38.916 24.011 -7.060 1.00 49.73 273 ALA A CA 1
ATOM 2149 C C . ALA A 1 285 ? 39.233 25.448 -6.590 1.00 50.37 273 ALA A C 1
ATOM 2150 O O . ALA A 1 285 ? 38.332 26.163 -6.082 1.00 50.88 273 ALA A O 1
ATOM 2152 N N . SER A 1 286 ? 40.476 25.877 -6.788 1.00 50.95 274 SER A N 1
ATOM 2153 C CA . SER A 1 286 ? 40.924 27.209 -6.360 1.00 53.44 274 SER A CA 1
ATOM 2154 C C . SER A 1 286 ? 40.301 28.320 -7.153 1.00 54.07 274 SER A C 1
ATOM 2155 O O . SER A 1 286 ? 40.316 29.483 -6.717 1.00 55.15 274 SER A O 1
ATOM 2158 N N . LYS A 1 287 ? 39.739 27.973 -8.310 1.00 54.88 275 LYS A N 1
ATOM 2159 C CA . LYS A 1 287 ? 39.055 28.943 -9.129 1.00 55.39 275 LYS A CA 1
ATOM 2160 C C . LYS A 1 287 ? 37.739 29.444 -8.526 1.00 55.39 275 LYS A C 1
ATOM 2161 O O . LYS A 1 287 ? 37.329 30.556 -8.822 1.00 55.30 275 LYS A O 1
ATOM 2167 N N . GLY A 1 288 ? 37.079 28.659 -7.689 1.00 54.79 276 GLY A N 1
ATOM 2168 C CA . GLY A 1 288 ? 35.892 29.163 -7.024 1.00 54.96 276 GLY A CA 1
ATOM 2169 C C . GLY A 1 288 ? 35.128 28.183 -6.178 1.00 55.24 276 GLY A C 1
ATOM 2170 O O . GLY A 1 288 ? 34.651 28.535 -5.096 1.00 55.53 276 GLY A O 1
ATOM 2171 N N . SER A 1 289 ? 34.997 26.946 -6.651 1.00 55.32 277 SER A N 1
ATOM 2172 C CA . SER A 1 289 ? 34.187 25.958 -5.935 1.00 54.54 277 SER A CA 1
ATOM 2173 C C . SER A 1 289 ? 34.755 25.663 -4.558 1.00 54.78 277 SER A C 1
ATOM 2174 O O . SER A 1 289 ? 33.982 25.443 -3.612 1.00 54.56 277 SER A O 1
ATOM 2177 N N . GLU A 1 290 ? 36.086 25.688 -4.434 1.00 54.62 278 GLU A N 1
ATOM 2178 C CA . GLU A 1 290 ? 36.779 25.309 -3.170 1.00 54.80 278 GLU A CA 1
ATOM 2179 C C . GLU A 1 290 ? 36.245 23.987 -2.643 1.00 53.49 278 GLU A C 1
ATOM 2180 O O . GLU A 1 290 ? 35.990 23.807 -1.431 1.00 52.92 278 GLU A O 1
ATOM 2186 N N . SER A 1 291 ? 36.070 23.047 -3.565 1.00 52.64 279 SER A N 1
ATOM 2187 C CA . SER A 1 291 ? 35.406 21.779 -3.247 1.00 51.13 279 SER A CA 1
ATOM 2188 C C . SER A 1 291 ? 36.009 20.643 -4.029 1.00 50.39 279 SER A C 1
ATOM 2189 O O . SER A 1 291 ? 36.324 20.831 -5.174 1.00 49.30 279 SER A O 1
ATOM 2192 N N . VAL A 1 292 ? 36.188 19.485 -3.386 1.00 49.09 280 VAL A N 1
ATOM 2193 C CA . VAL A 1 292 ? 36.498 18.245 -4.055 1.00 48.74 280 VAL A CA 1
ATOM 2194 C C . VAL A 1 292 ? 35.459 17.226 -3.594 1.00 47.99 280 VAL A C 1
ATOM 2195 O O . VAL A 1 292 ? 35.183 17.122 -2.411 1.00 45.87 280 VAL A O 1
ATOM 2199 N N . LYS A 1 293 ? 34.858 16.541 -4.557 1.00 47.96 281 LYS A N 1
ATOM 2200 C CA . LYS A 1 293 ? 33.986 15.385 -4.336 1.00 48.21 281 LYS A CA 1
ATOM 2201 C C . LYS A 1 293 ? 34.807 14.108 -4.474 1.00 48.60 281 LYS A C 1
ATOM 2202 O O . LYS A 1 293 ? 35.504 13.894 -5.493 1.00 47.19 281 LYS A O 1
ATOM 2208 N N . PHE A 1 294 ? 34.751 13.289 -3.417 1.00 48.58 282 PHE A N 1
ATOM 2209 C CA . PHE A 1 294 ? 35.330 11.962 -3.398 1.00 48.84 282 PHE A CA 1
ATOM 2210 C C . PHE A 1 294 ? 34.234 10.989 -3.748 1.00 47.42 282 PHE A C 1
ATOM 2211 O O . PHE A 1 294 ? 33.178 11.012 -3.118 1.00 46.54 282 PHE A O 1
ATOM 2219 N N . GLU A 1 295 ? 34.488 10.184 -4.780 1.00 46.83 283 GLU A N 1
ATOM 2220 C CA . GLU A 1 295 ? 33.665 9.055 -5.190 1.00 45.81 283 GLU A CA 1
ATOM 2221 C C . GLU A 1 295 ? 34.503 7.824 -4.855 1.00 46.57 283 GLU A C 1
ATOM 2222 O O . GLU A 1 295 ? 35.451 7.443 -5.571 1.00 43.85 283 GLU A O 1
ATOM 2228 N N . ILE A 1 296 ? 34.160 7.230 -3.731 1.00 47.15 284 ILE A N 1
ATOM 2229 C CA . ILE A 1 296 ? 34.862 6.090 -3.218 1.00 48.52 284 ILE A CA 1
ATOM 2230 C C . ILE A 1 296 ? 34.182 4.787 -3.676 1.00 49.50 284 ILE A C 1
ATOM 2231 O O . ILE A 1 296 ? 32.994 4.570 -3.460 1.00 47.92 284 ILE A O 1
ATOM 2236 N N . GLU A 1 297 ? 34.953 3.957 -4.364 1.00 50.89 285 GLU A N 1
ATOM 2237 C CA . GLU A 1 297 ? 34.513 2.711 -4.932 1.00 54.10 285 GLU A CA 1
ATOM 2238 C C . GLU A 1 297 ? 35.439 1.639 -4.379 1.00 55.36 285 GLU A C 1
ATOM 2239 O O . GLU A 1 297 ? 36.288 1.911 -3.516 1.00 54.55 285 GLU A O 1
ATOM 2245 N N . GLU A 1 298 ? 35.297 0.419 -4.878 1.00 56.27 286 GLU A N 1
ATOM 2246 C CA . GLU A 1 298 ? 35.900 -0.696 -4.202 1.00 57.73 286 GLU A CA 1
ATOM 2247 C C . GLU A 1 298 ? 37.427 -0.662 -4.150 1.00 57.28 286 GLU A C 1
ATOM 2248 O O . GLU A 1 298 ? 38.006 -0.997 -3.103 1.00 59.00 286 GLU A O 1
ATOM 2254 N N . ASN A 1 299 ? 38.055 -0.253 -5.251 1.00 55.32 287 ASN A N 1
ATOM 2255 C CA . ASN A 1 299 ? 39.519 -0.262 -5.419 1.00 55.14 287 ASN A CA 1
ATOM 2256 C C . ASN A 1 299 ? 40.156 1.111 -5.696 1.00 53.01 287 ASN A C 1
ATOM 2257 O O . ASN A 1 299 ? 41.381 1.222 -5.769 1.00 51.52 287 ASN A O 1
ATOM 2262 N N . VAL A 1 300 ? 39.323 2.103 -5.959 1.00 51.49 288 VAL A N 1
ATOM 2263 C CA . VAL A 1 300 ? 39.773 3.425 -6.347 1.00 51.37 288 VAL A CA 1
ATOM 2264 C C . VAL A 1 300 ? 38.858 4.450 -5.735 1.00 51.35 288 VAL A C 1
ATOM 2265 O O . VAL A 1 300 ? 37.719 4.164 -5.322 1.00 50.41 288 VAL A O 1
ATOM 2269 N N . MET A 1 301 ? 39.364 5.662 -5.712 1.00 50.75 289 MET A N 1
ATOM 2270 C CA . MET A 1 301 ? 38.635 6.803 -5.282 1.00 52.95 289 MET A CA 1
ATOM 2271 C C . MET A 1 301 ? 38.849 7.825 -6.380 1.00 51.33 289 MET A C 1
ATOM 2272 O O . MET A 1 301 ? 39.989 8.028 -6.780 1.00 50.63 289 MET A O 1
ATOM 2277 N N . ARG A 1 302 ? 37.779 8.416 -6.912 1.00 51.25 290 ARG A N 1
ATOM 2278 C CA . ARG A 1 302 ? 37.902 9.523 -7.866 1.00 51.85 290 ARG A CA 1
ATOM 2279 C C . ARG A 1 302 ? 37.711 10.840 -7.140 1.00 50.23 290 ARG A C 1
ATOM 2280 O O . ARG A 1 302 ? 36.784 10.973 -6.331 1.00 50.65 290 ARG A O 1
ATOM 2288 N N . LEU A 1 303 ? 38.579 11.809 -7.417 1.00 48.42 291 LEU A N 1
ATOM 2289 C CA . LEU A 1 303 ? 38.461 13.139 -6.863 1.00 47.91 291 LEU A CA 1
ATOM 2290 C C . LEU A 1 303 ? 37.977 14.053 -7.988 1.00 47.05 291 LEU A C 1
ATOM 2291 O O . LEU A 1 303 ? 38.573 14.080 -9.058 1.00 45.50 291 LEU A O 1
ATOM 2296 N N . VAL A 1 304 ? 36.916 14.814 -7.739 1.00 45.47 292 VAL A N 1
ATOM 2297 C CA . VAL A 1 304 ? 36.288 15.582 -8.778 1.00 44.70 292 VAL A CA 1
ATOM 2298 C C . VAL A 1 304 ? 36.1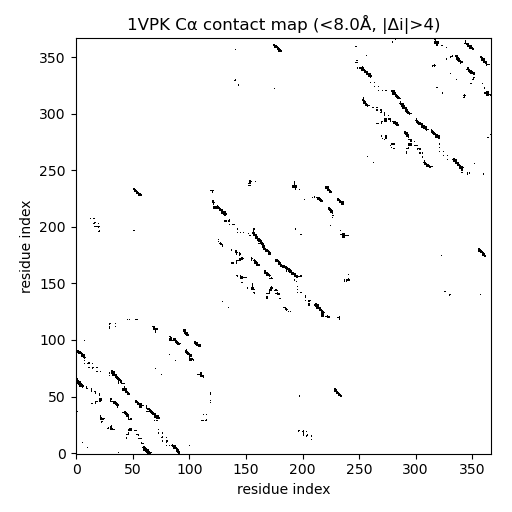36 17.019 -8.331 1.00 45.20 292 VAL A C 1
ATOM 2299 O O . VAL A 1 304 ? 35.620 17.275 -7.227 1.00 45.61 292 VAL A O 1
ATOM 2303 N N . SER A 1 305 ? 36.572 17.953 -9.168 1.00 45.39 293 SER A N 1
ATOM 2304 C CA . SER A 1 305 ? 36.276 19.380 -8.925 1.00 46.21 293 SER A CA 1
ATOM 2305 C C . SER A 1 305 ? 35.785 20.061 -10.205 1.00 45.91 293 SER A C 1
ATOM 2306 O O . SER A 1 305 ? 36.204 19.731 -11.314 1.00 43.80 293 SER A O 1
ATOM 2309 N N . LYS A 1 306 ? 34.846 21.000 -10.059 1.00 46.14 294 LYS A N 1
ATOM 2310 C CA . LYS A 1 306 ? 34.265 21.661 -11.212 1.00 48.15 294 LYS A CA 1
ATOM 2311 C C . LYS A 1 306 ? 34.210 23.137 -10.952 1.00 47.34 294 LYS A C 1
ATOM 2312 O O . LYS A 1 306 ? 33.959 23.571 -9.834 1.00 47.36 294 LYS A O 1
ATOM 2318 N N . SER A 1 307 ? 34.497 23.888 -11.995 1.00 47.82 295 SER A N 1
ATOM 2319 C CA . SER A 1 307 ? 34.329 25.317 -12.019 1.00 48.04 295 SER A CA 1
ATOM 2320 C C . SER A 1 307 ? 33.439 25.611 -13.198 1.00 48.13 295 SER A C 1
ATOM 2321 O O . SER A 1 307 ? 33.769 25.214 -14.323 1.00 45.03 295 SER A O 1
ATOM 2324 N N . PRO A 1 308 ? 32.326 26.342 -12.956 1.00 49.52 296 PRO A N 1
ATOM 2325 C CA . PRO A 1 308 ? 31.396 26.653 -14.021 1.00 50.50 296 PRO A CA 1
ATOM 2326 C C . PRO A 1 308 ? 32.137 27.169 -15.251 1.00 51.97 296 PRO A C 1
ATOM 2327 O O . PRO A 1 308 ? 31.878 26.789 -16.389 1.00 53.27 296 PRO A O 1
ATOM 2331 N N . ASP A 1 309 ? 33.093 28.082 -15.017 1.00 53.45 297 ASP A N 1
ATOM 2332 C CA . ASP A 1 309 ? 33.568 28.945 -16.144 1.00 54.21 297 ASP A CA 1
ATOM 2333 C C . ASP A 1 309 ? 34.870 28.436 -16.720 1.00 52.97 297 ASP A C 1
ATOM 2334 O O . ASP A 1 309 ? 35.196 28.733 -17.852 1.00 53.05 297 ASP A O 1
ATOM 2339 N N . TYR A 1 310 ? 35.604 27.648 -15.958 1.00 51.74 298 TYR A N 1
ATOM 2340 C CA . TYR A 1 310 ? 36.911 27.222 -16.406 1.00 51.33 298 TYR A CA 1
ATOM 2341 C C . TYR A 1 310 ? 36.989 25.759 -16.833 1.00 49.55 298 TYR A C 1
ATOM 2342 O O . TYR A 1 310 ? 37.713 25.422 -17.797 1.00 47.88 298 TYR A O 1
ATOM 2351 N N . GLY A 1 311 ? 36.254 24.886 -16.153 1.00 46.65 299 GLY A N 1
ATOM 2352 C CA . GLY A 1 311 ? 36.318 23.478 -16.488 1.00 46.28 299 GLY A CA 1
ATOM 2353 C C . GLY A 1 311 ? 36.086 22.578 -15.315 1.00 45.96 299 GLY A C 1
ATOM 2354 O O . GLY A 1 311 ? 35.482 23.018 -14.310 1.00 45.19 299 GLY A O 1
ATOM 2355 N N . GLU A 1 312 ? 36.512 21.325 -15.499 1.00 44.96 300 GLU A N 1
ATOM 2356 C CA . GLU A 1 312 ? 36.362 20.207 -14.568 1.00 45.29 300 GLU A CA 1
ATOM 2357 C C . GLU A 1 312 ? 37.695 19.427 -14.543 1.00 43.48 300 GLU A C 1
ATOM 2358 O O . GLU A 1 312 ? 38.484 19.504 -15.485 1.00 41.80 300 GLU A O 1
ATOM 2364 N N . VAL A 1 313 ? 37.925 18.735 -13.444 1.00 42.55 301 VAL A N 1
ATOM 2365 C CA . VAL A 1 313 ? 39.002 17.772 -13.306 1.00 42.62 301 VAL A CA 1
ATOM 2366 C C . VAL A 1 313 ? 38.456 16.548 -12.589 1.00 43.39 301 VAL A C 1
ATOM 2367 O O . VAL A 1 313 ? 37.654 16.662 -11.667 1.00 43.02 301 VAL A O 1
ATOM 2371 N N . VAL A 1 314 ? 38.897 15.385 -13.041 1.00 44.63 302 VAL A N 1
ATOM 2372 C CA . VAL A 1 314 ? 38.650 14.126 -12.372 1.00 46.49 302 VAL A CA 1
ATOM 2373 C C . VAL A 1 314 ? 39.991 13.444 -12.273 1.00 46.62 302 VAL A C 1
ATOM 2374 O O . VAL A 1 314 ? 40.735 13.364 -13.259 1.00 46.62 302 VAL A O 1
ATOM 2378 N N . ASP A 1 315 ? 40.338 13.046 -11.070 1.00 46.92 303 ASP A N 1
ATOM 2379 C CA . ASP A 1 315 ? 41.560 12.294 -10.818 1.00 48.52 303 ASP A CA 1
ATOM 2380 C C . ASP A 1 315 ? 41.239 10.987 -10.082 1.00 49.21 303 ASP A C 1
ATOM 2381 O O . ASP A 1 315 ? 40.597 10.995 -9.060 1.00 49.35 303 ASP A O 1
ATOM 2386 N N . GLU A 1 316 ? 41.749 9.881 -10.581 1.00 49.99 304 GLU A N 1
ATOM 2387 C CA . GLU A 1 316 ? 41.427 8.575 -10.016 1.00 50.75 304 GLU A CA 1
ATOM 2388 C C . GLU A 1 316 ? 42.638 7.980 -9.339 1.00 50.72 304 GLU A C 1
ATOM 2389 O O . GLU A 1 316 ? 43.661 7.841 -9.982 1.00 50.64 304 GLU A O 1
ATOM 2395 N N . VAL A 1 317 ? 42.539 7.647 -8.049 1.00 49.51 305 VAL A N 1
ATOM 2396 C CA . VAL A 1 317 ? 43.683 7.096 -7.320 1.00 50.00 305 VAL A CA 1
ATOM 2397 C C . VAL A 1 317 ? 43.382 5.741 -6.721 1.00 48.40 305 VAL A C 1
ATOM 2398 O O . VAL A 1 317 ? 42.246 5.486 -6.300 1.00 47.13 305 VAL A O 1
ATOM 2402 N N . GLU A 1 318 ? 44.399 4.890 -6.689 1.00 47.48 306 GLU A N 1
ATOM 2403 C CA . GLU A 1 318 ? 44.288 3.534 -6.133 1.00 47.44 306 GLU A CA 1
ATOM 2404 C C . GLU A 1 318 ? 44.257 3.560 -4.629 1.00 46.44 306 GLU A C 1
ATOM 2405 O O . GLU A 1 318 ? 45.049 4.238 -3.997 1.00 47.25 306 GLU A O 1
ATOM 2416 N N . VAL A 1 319 ? 43.345 2.786 -4.031 1.00 45.52 307 VAL A N 1
ATOM 2417 C CA . VAL A 1 319 ? 43.162 2.820 -2.579 1.00 44.62 307 VAL A CA 1
ATOM 2418 C C . VAL A 1 319 ? 42.848 1.406 -2.147 1.00 45.17 307 VAL A C 1
ATOM 2419 O O . VAL A 1 319 ? 42.427 0.604 -2.971 1.00 43.99 307 VAL A O 1
ATOM 2423 N N . GLN A 1 320 ? 43.092 1.115 -0.871 1.00 44.49 308 GLN A N 1
ATOM 2424 C CA . GLN A 1 320 ? 42.488 -0.034 -0.241 1.00 46.08 308 GLN A CA 1
ATOM 2425 C C . GLN A 1 320 ? 41.297 0.448 0.572 1.00 47.12 308 GLN A C 1
ATOM 2426 O O . GLN A 1 320 ? 41.445 1.345 1.417 1.00 48.77 308 GLN A O 1
ATOM 2432 N N . LYS A 1 321 ? 40.109 -0.089 0.279 1.00 47.36 309 LYS A N 1
ATOM 2433 C CA . LYS A 1 321 ? 38.848 0.367 0.872 1.00 47.36 309 LYS A CA 1
ATOM 2434 C C . LYS A 1 321 ? 38.025 -0.807 1.489 1.00 47.75 309 LYS A C 1
ATOM 2435 O O . LYS A 1 321 ? 37.826 -1.822 0.855 1.00 47.04 309 LYS A O 1
ATOM 2441 N N . GLU A 1 322 ? 37.589 -0.633 2.732 1.00 47.25 310 GLU A N 1
ATOM 2442 C CA . GLU A 1 322 ? 36.676 -1.540 3.440 1.00 47.54 310 GLU A CA 1
ATOM 2443 C C . GLU A 1 322 ? 35.316 -0.834 3.571 1.00 45.76 310 GLU A C 1
ATOM 2444 O O . GLU A 1 322 ? 35.270 0.345 3.794 1.00 43.94 310 GLU A O 1
ATOM 2450 N N . GLY A 1 323 ? 34.222 -1.576 3.498 1.00 45.35 311 GLY A N 1
ATOM 2451 C CA . GLY A 1 323 ? 32.903 -1.047 3.785 1.00 44.28 311 GLY A CA 1
ATOM 2452 C C . GLY A 1 323 ? 32.205 -0.534 2.566 1.00 44.21 311 GLY A C 1
ATOM 2453 O O . GLY A 1 323 ? 32.397 -1.009 1.488 1.00 43.78 311 GLY A O 1
ATOM 2454 N N . GLU A 1 324 ? 31.385 0.480 2.761 1.00 45.63 312 GLU A N 1
ATOM 2455 C CA . GLU A 1 324 ? 30.467 0.968 1.749 1.00 45.91 312 GLU A CA 1
ATOM 2456 C C . GLU A 1 324 ? 31.096 1.952 0.741 1.00 45.31 312 GLU A C 1
ATOM 2457 O O . GLU A 1 324 ? 31.921 2.781 1.114 1.00 44.18 312 GLU A O 1
ATOM 2463 N N . ASP A 1 325 ? 30.661 1.894 -0.522 1.00 44.69 313 ASP A N 1
ATOM 2464 C CA . ASP A 1 325 ? 30.965 2.946 -1.477 1.00 45.51 313 ASP A CA 1
ATOM 2465 C C . ASP A 1 325 ? 30.304 4.219 -0.973 1.00 45.56 313 ASP A C 1
ATOM 2466 O O . ASP A 1 325 ? 29.278 4.149 -0.328 1.00 45.28 313 ASP A O 1
ATOM 2471 N N . LEU A 1 326 ? 30.920 5.361 -1.255 1.00 44.90 314 LEU A N 1
ATOM 2472 C CA . LEU A 1 326 ? 30.489 6.647 -0.712 1.00 45.72 314 LEU A CA 1
ATOM 2473 C C . LEU A 1 326 ? 30.867 7.771 -1.657 1.00 46.24 314 LEU A C 1
ATOM 2474 O O . LEU A 1 326 ? 31.927 7.730 -2.250 1.00 46.16 314 LEU A O 1
ATOM 2479 N N . VAL A 1 327 ? 29.952 8.728 -1.840 1.00 46.50 315 VAL A N 1
ATOM 2480 C CA . VAL A 1 327 ? 30.231 9.989 -2.491 1.00 46.22 315 VAL A CA 1
ATOM 2481 C C . VAL A 1 327 ? 30.110 11.073 -1.386 1.00 46.37 315 VAL A C 1
ATOM 2482 O O . VAL A 1 327 ? 29.115 11.118 -0.646 1.00 46.75 315 VAL A O 1
ATOM 2486 N N . ILE A 1 328 ? 31.152 11.884 -1.228 1.00 45.04 316 ILE A N 1
ATOM 2487 C CA . ILE A 1 328 ? 31.269 12.840 -0.107 1.00 45.93 316 ILE A CA 1
ATOM 2488 C C . ILE A 1 328 ? 32.208 14.011 -0.481 1.00 45.85 316 ILE A C 1
ATOM 2489 O O . ILE A 1 328 ? 33.206 13.794 -1.110 1.00 44.55 316 ILE A O 1
ATOM 2494 N N . ALA A 1 329 ? 31.860 15.252 -0.121 1.00 46.18 317 ALA A N 1
ATOM 2495 C CA . ALA A 1 329 ? 32.651 16.443 -0.537 1.00 46.69 317 ALA A CA 1
ATOM 2496 C C . ALA A 1 329 ? 33.320 17.144 0.635 1.00 47.41 317 ALA A C 1
ATOM 2497 O O . ALA A 1 329 ? 32.727 17.255 1.750 1.00 46.39 317 ALA A O 1
ATOM 2499 N N . PHE A 1 330 ? 34.511 17.683 0.361 1.00 47.38 318 PHE A N 1
ATOM 2500 C CA . PHE A 1 330 ? 35.293 18.476 1.326 1.00 47.88 318 PHE A CA 1
ATOM 2501 C C . PHE A 1 330 ? 35.927 19.724 0.719 1.00 48.35 318 PHE A C 1
ATOM 2502 O O . PHE A 1 330 ? 36.128 19.821 -0.496 1.00 47.40 318 PHE A O 1
ATOM 2510 N N . ASN A 1 331 ? 36.251 20.686 1.572 1.00 47.94 319 ASN A N 1
ATOM 2511 C CA . ASN A 1 331 ? 37.248 21.687 1.215 1.00 48.50 319 ASN A CA 1
ATOM 2512 C C . ASN A 1 331 ? 38.596 20.994 1.120 1.00 48.43 319 ASN A C 1
ATOM 2513 O O . ASN A 1 331 ? 39.077 20.424 2.109 1.00 46.80 319 ASN A O 1
ATOM 2518 N N . PRO A 1 332 ? 39.216 21.005 -0.081 1.00 48.87 320 PRO A N 1
ATOM 2519 C CA . PRO A 1 332 ? 40.466 20.272 -0.261 1.00 48.44 320 PRO A CA 1
ATOM 2520 C C . PRO A 1 332 ? 41.661 20.832 0.521 1.00 48.63 320 PRO A C 1
ATOM 2521 O O . PRO A 1 332 ? 42.572 20.061 0.888 1.00 47.51 320 PRO A O 1
ATOM 2525 N N . LYS A 1 333 ? 41.667 22.146 0.762 1.00 48.67 321 LYS A N 1
ATOM 2526 C CA . LYS A 1 333 ? 42.741 22.767 1.528 1.00 49.64 321 LYS A CA 1
ATOM 2527 C C . LYS A 1 333 ? 42.779 22.152 2.936 1.00 50.08 321 LYS A C 1
ATOM 2528 O O . LYS A 1 333 ? 43.855 21.953 3.515 1.00 51.02 321 LYS A O 1
ATOM 2530 N N . PHE A 1 334 ? 41.613 21.878 3.505 1.00 50.69 322 PHE A N 1
ATOM 2531 C CA . PHE A 1 334 ? 41.574 21.293 4.848 1.00 50.38 322 PHE A CA 1
ATOM 2532 C C . PHE A 1 334 ? 42.135 19.876 4.875 1.00 50.75 322 PHE A C 1
ATOM 2533 O O . PHE A 1 334 ? 42.711 19.461 5.888 1.00 50.14 322 PHE A O 1
ATOM 2541 N N . ILE A 1 335 ? 42.003 19.136 3.774 1.00 50.57 323 ILE A N 1
ATOM 2542 C CA . ILE A 1 335 ? 42.519 17.775 3.725 1.00 49.90 323 ILE A CA 1
ATOM 2543 C C . ILE A 1 335 ? 44.004 17.889 3.553 1.00 49.85 323 ILE A C 1
ATOM 2544 O O . ILE A 1 335 ? 44.765 17.163 4.208 1.00 49.96 323 ILE A O 1
ATOM 2549 N N . GLU A 1 336 ? 44.436 18.758 2.630 1.00 48.95 324 GLU A N 1
ATOM 2550 C CA . GLU A 1 336 ? 45.840 18.972 2.429 1.00 50.12 324 GLU A CA 1
ATOM 2551 C C . GLU A 1 336 ? 46.601 19.426 3.705 1.00 49.45 324 GLU A C 1
ATOM 2552 O O . GLU A 1 336 ? 47.689 18.966 3.959 1.00 48.23 324 GLU A O 1
ATOM 2558 N N . ASP A 1 337 ? 46.043 20.344 4.479 1.00 49.23 325 ASP A N 1
ATOM 2559 C CA . ASP A 1 337 ? 46.638 20.753 5.768 1.00 49.33 325 ASP A CA 1
ATOM 2560 C C . ASP A 1 337 ? 46.954 19.579 6.676 1.00 49.70 325 ASP A C 1
ATOM 2561 O O . ASP A 1 337 ? 48.017 19.510 7.227 1.00 49.80 325 ASP A O 1
ATOM 2566 N N . VAL A 1 338 ? 46.015 18.649 6.825 1.00 50.42 326 VAL A N 1
ATOM 2567 C CA . VAL A 1 338 ? 46.230 17.416 7.608 1.00 50.47 326 VAL A CA 1
ATOM 2568 C C . VAL A 1 338 ? 47.446 16.610 7.123 1.00 50.82 326 VAL A C 1
ATOM 2569 O O . VAL A 1 338 ? 48.318 16.224 7.911 1.00 49.43 326 VAL A O 1
ATOM 2573 N N . LEU A 1 339 ? 47.537 16.394 5.815 1.00 51.09 327 LEU A N 1
ATOM 2574 C CA . LEU A 1 339 ? 48.565 15.527 5.253 1.00 52.12 327 LEU A CA 1
ATOM 2575 C C . LEU A 1 339 ? 49.940 16.062 5.474 1.00 51.95 327 LEU A C 1
ATOM 2576 O O . LEU A 1 339 ? 50.842 15.312 5.754 1.00 51.49 327 LEU A O 1
ATOM 2581 N N . LYS A 1 340 ? 50.082 17.379 5.376 1.00 52.98 328 LYS A N 1
ATOM 2582 C CA . LYS A 1 340 ? 51.308 18.066 5.737 1.00 53.52 328 LYS A CA 1
ATOM 2583 C C . LYS A 1 340 ? 51.809 17.693 7.118 1.00 52.65 328 LYS A C 1
ATOM 2584 O O . LYS A 1 340 ? 53.015 17.719 7.355 1.00 52.72 328 LYS A O 1
ATOM 2590 N N . HIS A 1 341 ? 50.898 17.425 8.057 1.00 50.90 329 HIS A N 1
ATOM 2591 C CA . HIS A 1 341 ? 51.303 17.178 9.426 1.00 50.59 329 HIS A CA 1
ATOM 2592 C C . HIS A 1 341 ? 51.414 15.728 9.833 1.00 51.45 329 HIS A C 1
ATOM 2593 O O . HIS A 1 341 ? 51.762 15.433 10.969 1.00 51.01 329 HIS A O 1
ATOM 2600 N N . ILE A 1 342 ? 51.074 14.825 8.922 1.00 52.15 330 ILE A N 1
ATOM 2601 C CA . ILE A 1 342 ? 51.251 13.398 9.151 1.00 52.14 330 ILE A CA 1
ATOM 2602 C C . ILE A 1 342 ? 52.575 12.971 8.571 1.00 53.78 330 ILE A C 1
ATOM 2603 O O . ILE A 1 342 ? 52.968 13.396 7.478 1.00 53.61 330 ILE A O 1
ATOM 2608 N N . GLU A 1 343 ? 53.260 12.099 9.294 1.00 55.16 331 GLU A N 1
ATOM 2609 C CA . GLU A 1 343 ? 54.614 11.685 8.908 1.00 56.96 331 GLU A CA 1
ATOM 2610 C C . GLU A 1 343 ? 54.681 10.296 8.298 1.00 55.50 331 GLU A C 1
ATOM 2611 O O . GLU A 1 343 ? 55.635 10.000 7.587 1.00 56.95 331 GLU A O 1
ATOM 2617 N N . THR A 1 344 ? 53.666 9.469 8.499 1.00 53.95 332 THR A N 1
ATOM 2618 C CA . THR A 1 344 ? 53.643 8.153 7.867 1.00 53.76 332 THR A CA 1
ATOM 2619 C C . THR A 1 344 ? 53.392 8.220 6.362 1.00 52.00 332 THR A C 1
ATOM 2620 O O . THR A 1 344 ? 52.786 9.164 5.881 1.00 51.98 332 THR A O 1
ATOM 2624 N N . GLU A 1 345 ? 53.838 7.195 5.638 1.00 49.44 333 GLU A N 1
ATOM 2625 C CA . GLU A 1 345 ? 53.695 7.134 4.192 1.00 48.99 333 GLU A CA 1
ATOM 2626 C C . GLU A 1 345 ? 52.285 6.841 3.764 1.00 47.81 333 GLU A C 1
ATOM 2627 O O . GLU A 1 345 ? 51.906 7.214 2.656 1.00 46.78 333 GLU A O 1
ATOM 2633 N N . GLU A 1 346 ? 51.537 6.161 4.649 1.00 47.64 334 GLU A N 1
ATOM 2634 C CA . GLU A 1 346 ? 50.149 5.807 4.445 1.00 46.50 334 GLU A CA 1
ATOM 2635 C C . GLU A 1 346 ? 49.276 6.427 5.517 1.00 46.29 334 GLU A C 1
ATOM 2636 O O . GLU A 1 346 ? 49.671 6.556 6.668 1.00 46.81 334 GLU A O 1
ATOM 2642 N N . ILE A 1 347 ? 48.071 6.779 5.123 1.00 46.10 335 ILE A N 1
ATOM 2643 C CA . ILE A 1 347 ? 47.076 7.333 6.029 1.00 47.84 335 ILE A CA 1
ATOM 2644 C C . ILE A 1 347 ? 45.752 6.568 5.853 1.00 48.49 335 ILE A C 1
ATOM 2645 O O . ILE A 1 347 ? 45.537 5.887 4.820 1.00 47.23 335 ILE A O 1
ATOM 2650 N N . GLU A 1 348 ? 44.888 6.676 6.862 1.00 48.06 336 GLU A N 1
ATOM 2651 C CA . GLU A 1 348 ? 43.516 6.233 6.726 1.00 49.79 336 GLU A CA 1
ATOM 2652 C C . GLU A 1 348 ? 42.544 7.377 6.750 1.00 49.49 336 GLU A C 1
ATOM 2653 O O . GLU A 1 348 ? 42.729 8.361 7.468 1.00 49.45 336 GLU A O 1
ATOM 2659 N N . MET A 1 349 ? 41.518 7.237 5.933 1.00 49.29 337 MET A N 1
ATOM 2660 C CA . MET A 1 349 ? 40.366 8.110 5.925 1.00 48.35 337 MET A CA 1
ATOM 2661 C C . MET A 1 349 ? 39.151 7.271 6.274 1.00 47.51 337 MET A C 1
ATOM 2662 O O . MET A 1 349 ? 38.892 6.293 5.599 1.00 44.61 337 MET A O 1
ATOM 2667 N N . ASN A 1 350 ? 38.394 7.697 7.292 1.00 46.76 338 ASN A N 1
ATOM 2668 C CA . ASN A 1 350 ? 37.294 6.933 7.880 1.00 47.06 338 ASN A CA 1
ATOM 2669 C C . ASN A 1 350 ? 36.025 7.782 7.790 1.00 46.67 338 ASN A C 1
ATOM 2670 O O . ASN A 1 350 ? 36.034 8.940 8.225 1.00 47.58 338 ASN A O 1
ATOM 2675 N N . PHE A 1 351 ? 34.950 7.206 7.256 1.00 46.64 339 PHE A N 1
ATOM 2676 C CA . PHE A 1 351 ? 33.727 7.924 6.945 1.00 46.27 339 PHE A CA 1
ATOM 2677 C C . PHE A 1 351 ? 32.522 7.176 7.479 1.00 47.89 339 PHE A C 1
ATOM 2678 O O . PHE A 1 351 ? 32.549 5.934 7.633 1.00 44.84 339 PHE A O 1
ATOM 2686 N N . VAL A 1 352 ? 31.428 7.926 7.682 1.00 49.68 340 VAL A N 1
ATOM 2687 C CA . VAL A 1 352 ? 30.131 7.352 8.028 1.00 51.51 340 VAL A CA 1
ATOM 2688 C C . VAL A 1 352 ? 29.214 7.598 6.833 1.00 51.88 340 VAL A C 1
ATOM 2689 O O . VAL A 1 352 ? 28.877 6.666 6.115 1.00 53.19 340 VAL A O 1
ATOM 2693 N N . ASP A 1 353 ? 28.886 8.867 6.588 1.00 51.82 341 ASP A N 1
ATOM 2694 C CA . ASP A 1 353 ? 27.853 9.326 5.648 1.00 52.06 341 ASP A CA 1
ATOM 2695 C C . ASP A 1 353 ? 28.357 10.585 4.965 1.00 49.88 341 ASP A C 1
ATOM 2696 O O . ASP A 1 353 ? 29.312 11.195 5.427 1.00 48.91 341 ASP A O 1
ATOM 2701 N N . SER A 1 354 ? 27.664 10.999 3.917 1.00 49.51 342 SER A N 1
ATOM 2702 C CA . SER A 1 354 ? 28.002 12.227 3.171 1.00 49.69 342 SER A CA 1
ATOM 2703 C C . SER A 1 354 ? 27.883 13.464 4.070 1.00 49.29 342 SER A C 1
ATOM 2704 O O . SER A 1 354 ? 28.471 14.497 3.789 1.00 49.91 342 SER A O 1
ATOM 2707 N N . THR A 1 355 ? 27.144 13.335 5.162 1.00 49.41 343 THR A N 1
ATOM 2708 C CA . THR A 1 355 ? 26.859 14.453 6.082 1.00 50.11 343 THR A CA 1
ATOM 2709 C C . THR A 1 355 ? 27.605 14.374 7.413 1.00 49.63 343 THR A C 1
ATOM 2710 O O . THR A 1 355 ? 27.423 15.222 8.253 1.00 48.12 343 THR A O 1
ATOM 2714 N N . SER A 1 356 ? 28.507 13.394 7.550 1.00 49.16 344 SER A N 1
ATOM 2715 C CA . SER A 1 356 ? 29.210 13.152 8.804 1.00 48.66 344 SER A CA 1
ATOM 2716 C C . SER A 1 356 ? 30.690 13.522 8.685 1.00 48.45 344 SER A C 1
ATOM 2717 O O . SER A 1 356 ? 31.250 13.487 7.570 1.00 47.01 344 SER A O 1
ATOM 2720 N N . PRO A 1 357 ? 31.341 13.863 9.816 1.00 48.38 345 PRO A N 1
ATOM 2721 C CA . PRO A 1 357 ? 32.774 14.140 9.778 1.00 49.77 345 PRO A CA 1
ATOM 2722 C C . PRO A 1 357 ? 33.572 12.966 9.211 1.00 49.82 345 PRO A C 1
ATOM 2723 O O . PRO A 1 357 ? 33.129 11.801 9.269 1.00 49.36 345 PRO A O 1
ATOM 2727 N N . CYS A 1 358 ? 34.738 13.277 8.697 1.00 49.91 346 CYS A N 1
ATOM 2728 C CA . CYS A 1 358 ? 35.719 12.267 8.317 1.00 49.35 346 CYS A CA 1
ATOM 2729 C C . CYS A 1 358 ? 36.856 12.323 9.334 1.00 48.86 346 CYS A C 1
ATOM 2730 O O . CYS A 1 358 ? 37.331 13.422 9.697 1.00 49.66 346 CYS A O 1
ATOM 2733 N N . GLN A 1 359 ? 37.291 11.164 9.782 1.00 48.48 347 GLN A N 1
ATOM 2734 C CA . GLN A 1 359 ? 38.488 11.042 10.588 1.00 49.19 347 GLN A CA 1
ATOM 2735 C C . GLN A 1 359 ? 39.647 10.620 9.709 1.00 49.05 347 GLN A C 1
ATOM 2736 O O . GLN A 1 359 ? 39.562 9.630 8.986 1.00 50.23 347 GLN A O 1
ATOM 2742 N N . ILE A 1 360 ? 40.722 11.395 9.753 1.00 48.14 348 ILE A N 1
ATOM 2743 C CA . ILE A 1 360 ? 41.973 11.050 9.136 1.00 48.95 348 ILE A CA 1
ATOM 2744 C C . ILE A 1 360 ? 43.059 10.764 10.193 1.00 49.41 348 ILE A C 1
ATOM 2745 O O . ILE A 1 360 ? 43.290 11.544 11.173 1.00 47.91 348 ILE A O 1
ATOM 2750 N N . ASN A 1 361 ? 43.744 9.644 10.001 1.00 48.92 349 ASN A N 1
ATOM 2751 C CA . ASN A 1 361 ? 44.844 9.321 10.893 1.00 49.00 349 ASN A CA 1
ATOM 2752 C C . ASN A 1 361 ? 46.004 8.658 10.177 1.00 48.05 349 ASN A C 1
ATOM 2753 O O . ASN A 1 361 ? 45.823 8.088 9.125 1.00 46.69 349 ASN A O 1
ATOM 2758 N N . PRO A 1 362 ? 47.197 8.700 10.778 1.00 47.53 350 PRO A N 1
ATOM 2759 C CA . PRO A 1 362 ? 48.303 7.903 10.248 1.00 46.95 350 PRO A CA 1
ATOM 2760 C C . PRO A 1 362 ? 47.988 6.436 10.408 1.00 46.05 350 PRO A C 1
ATOM 2761 O O . PRO A 1 362 ? 47.304 6.075 11.357 1.00 46.64 350 PRO A O 1
ATOM 2765 N N . LEU A 1 363 ? 48.489 5.603 9.489 1.00 45.15 351 LEU A N 1
ATOM 2766 C CA . LEU A 1 363 ? 48.227 4.187 9.534 1.00 45.33 351 LEU A CA 1
ATOM 2767 C C . LEU A 1 363 ? 49.003 3.594 10.662 1.00 44.80 351 LEU A C 1
ATOM 2768 O O . LEU A 1 363 ? 50.209 3.711 10.725 1.00 44.25 351 LEU A O 1
ATOM 2773 N N . ASP A 1 364 ? 48.284 2.907 11.535 1.00 46.61 352 ASP A N 1
ATOM 2774 C CA . ASP A 1 364 ? 48.851 2.098 12.615 1.00 47.03 352 ASP A CA 1
ATOM 2775 C C . ASP A 1 364 ? 49.657 2.876 13.659 1.00 47.75 352 ASP A C 1
ATOM 2776 O O . ASP A 1 364 ? 50.576 2.352 14.265 1.00 47.92 352 ASP A O 1
ATOM 2781 N N . ILE A 1 365 ? 49.304 4.127 13.847 1.00 49.47 353 ILE A N 1
ATOM 2782 C CA . ILE A 1 365 ? 49.988 5.007 14.797 1.00 50.94 353 ILE A CA 1
ATOM 2783 C C . ILE A 1 365 ? 48.886 5.584 15.610 1.00 50.65 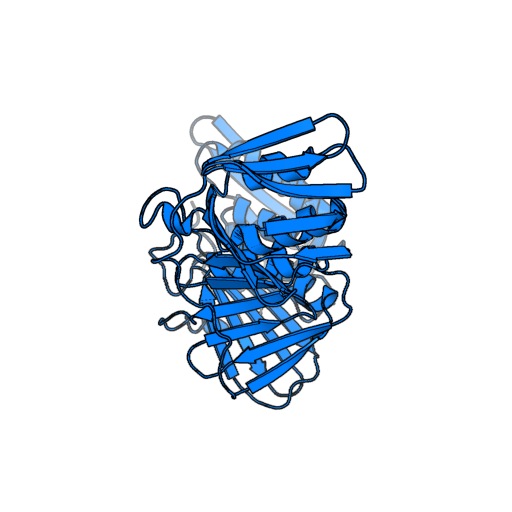353 ILE A C 1
ATOM 2784 O O . ILE A 1 365 ? 47.964 6.157 15.071 1.00 49.84 353 ILE A O 1
ATOM 2789 N N . SER A 1 366 ? 48.943 5.346 16.914 1.00 51.78 354 SER A N 1
ATOM 2790 C CA . SER A 1 366 ? 47.957 5.889 17.811 1.00 52.87 354 SER A CA 1
ATOM 2791 C C . SER A 1 366 ? 48.482 7.249 18.319 1.00 52.82 354 SER A C 1
ATOM 2792 O O . SER A 1 366 ? 49.679 7.582 18.220 1.00 51.97 354 SER A O 1
ATOM 2795 N N . GLY A 1 367 ? 47.561 8.010 18.867 1.00 52.04 355 GLY A N 1
ATOM 2796 C CA . GLY A 1 367 ? 47.925 9.218 19.567 1.00 52.24 355 GLY A CA 1
ATOM 2797 C C . GLY A 1 367 ? 47.683 10.497 18.799 1.00 51.53 355 GLY A C 1
ATOM 2798 O O . GLY A 1 367 ? 47.699 11.572 19.410 1.00 52.03 355 GLY A O 1
ATOM 2799 N N A TYR A 1 368 ? 47.430 10.368 17.489 0.50 50.94 356 TYR A N 1
ATOM 2800 N N B TYR A 1 368 ? 47.577 10.453 17.475 0.50 50.65 356 TYR A N 1
ATOM 2801 C CA A TYR A 1 368 ? 47.233 11.501 16.582 0.50 50.81 356 TYR A CA 1
ATOM 2802 C CA B TYR A 1 368 ? 47.127 11.657 16.788 0.50 50.37 356 TYR A CA 1
ATOM 2803 C C A TYR A 1 368 ? 46.037 11.302 15.673 0.50 50.31 356 TYR A C 1
ATOM 2804 C C B TYR A 1 368 ? 46.120 11.390 15.687 0.50 50.00 356 TYR A C 1
ATOM 2805 O O A TYR A 1 368 ? 45.930 10.263 15.005 0.50 50.54 356 TYR A O 1
ATOM 2806 O O B TYR A 1 368 ? 46.203 10.390 14.960 0.50 50.37 356 TYR A O 1
ATOM 2823 N N . LEU A 1 369 ? 45.124 12.280 15.638 1.00 49.43 357 LEU A N 1
ATOM 2824 C CA . LEU A 1 369 ? 43.979 12.167 14.744 1.00 49.58 357 LEU A CA 1
ATOM 2825 C C . LEU A 1 369 ? 43.403 13.526 14.361 1.00 48.74 357 LEU A C 1
ATOM 2826 O O . LEU A 1 369 ? 43.534 14.536 15.097 1.00 48.23 357 LEU A O 1
ATOM 2831 N N . TYR A 1 370 ? 42.800 13.529 13.187 1.00 48.52 358 TYR A N 1
ATOM 2832 C CA . TYR A 1 370 ? 42.278 14.738 12.557 1.00 49.37 358 TYR A CA 1
ATOM 2833 C C . TYR A 1 370 ? 40.866 14.507 12.134 1.00 48.47 358 TYR A C 1
ATOM 2834 O O . TYR A 1 370 ? 40.567 13.458 11.669 1.00 48.26 358 TYR A O 1
ATOM 2843 N N . ILE A 1 371 ? 40.019 15.519 12.266 1.00 48.69 359 ILE A N 1
ATOM 2844 C CA . ILE A 1 371 ? 38.610 15.471 11.833 1.00 49.42 359 ILE A CA 1
ATOM 2845 C C . ILE A 1 371 ? 38.421 16.629 10.831 1.00 50.34 359 ILE A C 1
ATOM 2846 O O . ILE A 1 371 ? 38.943 17.755 11.060 1.00 50.21 359 ILE A O 1
ATOM 2851 N N . VAL A 1 372 ? 37.787 16.332 9.692 1.00 50.05 360 VAL A N 1
ATOM 2852 C CA . VAL A 1 372 ? 37.361 17.344 8.725 1.00 49.21 360 VAL A CA 1
ATOM 2853 C C . VAL A 1 372 ? 35.855 17.154 8.477 1.00 49.25 360 VAL A C 1
ATOM 2854 O O . VAL A 1 372 ? 35.387 16.044 8.259 1.00 47.23 360 VAL A O 1
ATOM 2858 N N . MET A 1 373 ? 35.092 18.239 8.549 1.00 49.22 361 MET A N 1
ATOM 2859 C CA . MET A 1 373 ? 33.665 18.215 8.319 1.00 49.95 361 MET A CA 1
ATOM 2860 C C . MET A 1 373 ? 33.474 18.307 6.810 1.00 49.57 361 MET A C 1
ATOM 2861 O O . MET A 1 373 ? 34.245 18.993 6.142 1.00 49.16 361 MET A O 1
ATOM 2866 N N . PRO A 1 374 ? 32.447 17.639 6.265 1.00 49.14 362 PRO A N 1
ATOM 2867 C CA . PRO A 1 374 ? 32.212 17.690 4.847 1.00 48.98 362 PRO A CA 1
ATOM 2868 C C . PRO A 1 374 ? 31.444 18.915 4.430 1.00 50.00 362 PRO A C 1
ATOM 2869 O O . PRO A 1 374 ? 30.912 19.618 5.275 1.00 48.23 362 PRO A O 1
ATOM 2873 N N . ILE A 1 375 ? 31.379 19.141 3.126 1.00 51.45 363 ILE A N 1
ATOM 2874 C CA . ILE A 1 375 ? 30.604 20.240 2.569 1.00 54.50 363 ILE A CA 1
ATOM 2875 C C . ILE A 1 375 ? 29.460 19.647 1.744 1.00 54.65 363 ILE A C 1
ATOM 2876 O O . ILE A 1 375 ? 29.491 18.488 1.330 1.00 54.35 363 ILE A O 1
ATOM 2881 N N . ARG A 1 376 ? 28.436 20.452 1.536 1.00 55.56 364 ARG A N 1
ATOM 2882 C CA . ARG A 1 376 ? 27.242 20.006 0.825 1.00 56.98 364 ARG A CA 1
ATOM 2883 C C . ARG A 1 376 ? 27.589 19.619 -0.601 1.00 57.98 364 ARG A C 1
ATOM 2884 O O . ARG A 1 376 ? 28.435 20.255 -1.243 1.00 58.42 364 ARG A O 1
ATOM 2887 N N . LEU A 1 377 ? 26.992 18.531 -1.077 1.00 59.39 365 LEU A N 1
ATOM 2888 C CA . LEU A 1 377 ? 27.233 18.055 -2.430 1.00 60.29 365 LEU A CA 1
ATOM 2889 C C . LEU A 1 377 ? 26.560 18.988 -3.460 1.00 61.55 365 LEU A C 1
ATOM 2890 O O . LEU A 1 377 ? 25.456 19.478 -3.219 1.00 62.44 365 LEU A O 1
ATOM 2895 N N . ALA A 1 378 ? 27.256 19.271 -4.564 1.00 62.98 366 ALA A N 1
ATOM 2896 C CA . ALA A 1 378 ? 26.690 20.069 -5.662 1.00 64.06 366 ALA A CA 1
ATOM 2897 C C . ALA A 1 378 ? 25.818 19.154 -6.516 1.00 64.81 366 ALA A C 1
ATOM 2898 O O . ALA A 1 378 ? 25.037 18.358 -5.969 1.00 66.46 366 ALA A O 1
#

Foldseek 3Di:
DKKFKAFLVQLLLQLLLQQLQADPCPDPQQLQWWKWWADPFWTWTWHHPVFKIKIFTGDTDDTDDTDIWTFHSPCSNVVSVPQPARMWMWDDDPQWIWIDHPPDIDTTHTHHCPPPDDDDAADADFKDKFFLVVVLLLLLQWLVAAAPPVVVLQQQFWKWWDDAQKIKIKHHRVFKIKIFMDGHHGDHTDMFTFGSSLSVSSNSNSVSDPDGMWMWGDRPFKIWIDDPGMIMIGGTRPDHHDPCVVQVDPAFQKKKKAFLVQVLVLLVVQCVALVVPVLKWKWFFDQFWIWTKDADPPPGIDIDIDGIHMDGDTAIAMFRSVLVNVNSVSDDARMKMWGHHHNQGWIKIDHPPDPGIIMIGGTDDDD

Sequence (367 aa):
HMKVTVTTLELKDKITIASKALAKKSVKPILAGFLFEVKDGNFYICATDLETGVKATVNAAEISGEARFVVPGDDVIQKMVKVLPDEITELSLEGDALVISSGSTVFRITTMPADEFPEITPAESGITFEVDTSLLEEMVEKVIFAAAKDEFMRNLNGVFWELHKNLLRLVASDGFRLALAEEQIENEEEASFLLSLKSMKEVQNVLDNTTEPTITVRYDGRRVSLSTNDVETVMRVVDAEFPDYKRVIPETFFKTKVVVSRKELRESLKRVMVIASKGSESVKFEIEENVMRLVSKSPDYGEVVDEVEVQKEGEDLVIAFNPKFIEDVLKHIETEEIEMNFVDSTSPCQINPLDISGYYLYIVMPIRLA

Secondary structure (P-SEA, 3-state):
cbbbbbbaaaaaaaaaaaccccccccccccccbbbbbbcccbbbbbcccccbbbbbbbbcccccccccccccaaaaaaaaacccccbbbbbbccccbbbbcccbbbbbbbbbcccbbbbbcccccccccccaaaaaaaaaacccccccccccccccbbbbbbcccbbbbbbbcccbbbbbbbbccccccccccccaaaaaaaaaaaaccccccbbbbbcccbbbbbcccbbbbbbccccccccccccccccccbbbbbbaaaaaaaaaaaaacccccccbbbbbccccbbbbbbbbcccbbbbbbbbbbccccccccccaaaaaaaaaaaccccbbbbbbccccbbbbbbcccccccbbbbbbcccc

InterPro domains:
  IPR001001 DNA polymerase III, beta sliding clamp [PIRSF000804] (1-365)
  IPR001001 DNA polymerase III, beta sliding clamp [PTHR30478] (1-365)
  IPR001001 DNA polymerase III, beta sliding clamp [SM00480] (17-361)
  IPR001001 DNA polymerase III, beta sliding clamp [TIGR00663] (1-365)
  IPR001001 DNA polymerase III, beta sliding clamp [cd00140] (1-364)
  IPR022634 DNA polymerase III, beta sliding clamp, N-terminal [PF00712] (1-118)
  IPR022635 DNA polymerase III, beta sliding clamp, C-terminal [PF02768] (244-364)
  IPR022637 DNA polymerase III, beta sliding clamp, central [PF02767] (129-242)
  IPR046938 DNA clamp superfamily [SSF55979] (1-118)
  IPR046938 DNA clamp superfamily [SSF55979] (125-243)
  IPR046938 DNA clamp superfamily [SSF55979] (244-365)

B-factor: mean 51.2, std 5.47, range [30.9, 76.0]

CATH classification: 3.10.150.10 (+2 more: 3.10.150.10, 3.10.150.10)